Protein AF-A0A948YCK2-F1 (afdb_monomer)

Nearest PDB structures (foldseek):
  5vkq-assembly1_A  TM=1.805E-01  e=9.662E+00  Drosophila melanogaster

Foldseek 3Di:
DCVVVVVVVLVVVLVVQLCCCCVPPHVAWDWDQDPNRTDDTDGVSVVVSVVSVVVVVVVVVVVVVVVVVVVVVVVLVVVLVVQVVVLLLCLLQVNLPDQGDHDDPVSVVVSVCSNPDRDDQDPPNALDDPDPSSSVSSVLVNCLVVLHADDCVVVVHALPGPSNQSNVLSCVVVVVDALVNCCVPVVSHDPVSNVVSVVVCVVPDDDD

Sequence (208 aa):
MYIKRYTIASLIFFTLVGWYVYAYVTQESIGLDLFGIPLPSLSIALWVVVPLVVFYLLSVFHIFFYSFMGTLKARKYEKDYEKIMDSIIDAYLGKNDKVYTYKTPRYKLLGAIVHNSLFLPTPELSANTENAKLNQVLKIIDELKNGEVVELKPYGLKSNNKLVAMNNRNKYIKGLLNAEKILSKADVYDKELCEDAYVDFVKISPLY

pLDDT: mean 86.14, std 8.26, range [47.69, 96.94]

Solvent-accessible surface area (backbone atoms only — not comparable to full-atom values): 12112 Å² total; per-residue (Å²): 126,66,60,65,61,50,51,53,53,49,54,52,49,44,51,52,52,28,47,48,33,38,76,75,74,42,76,55,65,51,61,52,70,58,95,86,43,78,43,76,70,38,42,51,23,56,63,64,35,49,61,56,54,52,53,48,54,54,50,51,49,51,54,49,50,54,52,52,52,48,51,56,50,52,54,50,50,52,54,36,50,56,50,46,53,52,50,52,45,32,40,65,68,66,49,81,86,69,84,86,86,53,88,48,72,69,49,38,54,52,45,52,50,57,73,76,49,85,65,73,87,55,98,83,66,70,60,78,60,96,44,65,70,53,22,53,52,46,47,50,54,49,42,44,72,74,52,36,73,72,88,56,71,91,72,69,68,57,67,89,28,68,68,50,40,49,32,52,48,26,29,38,77,71,65,76,42,53,43,68,67,44,60,77,41,47,92,64,51,48,69,70,59,42,52,56,29,47,58,55,42,61,74,70,50,82,90,123

Structure (mmCIF, N/CA/C/O backbone):
data_AF-A0A948YCK2-F1
#
_entry.id   AF-A0A948YCK2-F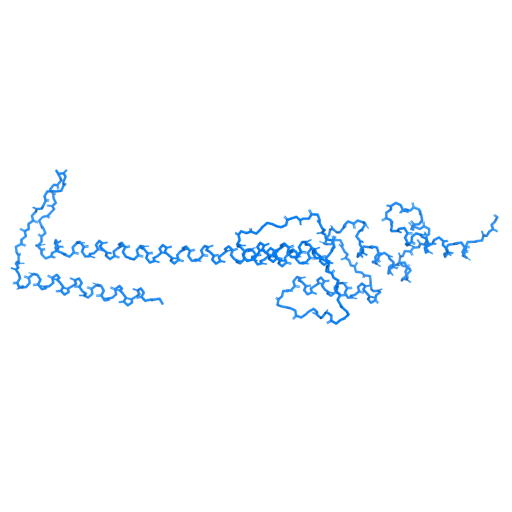1
#
loop_
_atom_site.group_PDB
_atom_site.id
_atom_site.type_symbol
_atom_site.label_atom_id
_atom_site.label_alt_id
_atom_site.label_comp_id
_atom_site.label_asym_id
_atom_site.label_entity_id
_atom_site.label_seq_id
_atom_site.pdbx_PDB_ins_code
_atom_site.Cartn_x
_atom_site.Cartn_y
_atom_site.Cartn_z
_atom_site.occupancy
_atom_site.B_iso_or_equiv
_atom_site.auth_seq_id
_atom_site.auth_comp_id
_atom_site.auth_asym_id
_atom_site.auth_atom_id
_atom_site.pdbx_PDB_model_num
ATOM 1 N N . MET A 1 1 ? 20.464 3.637 -13.648 1.00 59.38 1 MET A N 1
ATOM 2 C CA . MET A 1 1 ? 19.724 3.368 -14.901 1.00 59.38 1 MET A CA 1
ATOM 3 C C . MET A 1 1 ? 20.670 3.566 -16.080 1.00 59.38 1 MET A C 1
ATOM 5 O O . MET A 1 1 ? 21.091 4.685 -16.346 1.00 59.38 1 MET A O 1
ATOM 9 N N . TYR A 1 2 ? 21.057 2.475 -16.740 1.00 73.19 2 TYR A N 1
ATOM 10 C CA . TYR A 1 2 ? 22.056 2.454 -17.818 1.00 73.19 2 TYR A CA 1
ATOM 11 C C . TYR A 1 2 ? 21.587 3.121 -19.124 1.00 73.19 2 TYR A C 1
ATOM 13 O O . TYR A 1 2 ? 22.377 3.235 -20.053 1.00 73.19 2 TYR A O 1
ATOM 21 N N . ILE A 1 3 ? 20.344 3.624 -19.176 1.00 84.06 3 ILE A N 1
ATOM 22 C CA . ILE A 1 3 ? 19.748 4.236 -20.371 1.00 84.06 3 ILE A CA 1
ATOM 23 C C . ILE A 1 3 ? 20.570 5.425 -20.887 1.00 84.06 3 ILE A C 1
ATOM 25 O O . ILE A 1 3 ? 20.790 5.520 -22.081 1.00 84.06 3 ILE A O 1
ATOM 29 N N . LYS A 1 4 ? 21.110 6.285 -20.004 1.00 87.19 4 LYS A N 1
ATOM 30 C CA . LYS A 1 4 ? 21.930 7.438 -20.426 1.00 87.19 4 LYS A CA 1
ATOM 31 C C . LYS A 1 4 ? 23.198 6.983 -21.152 1.00 87.19 4 LYS A C 1
ATOM 33 O O . LYS A 1 4 ? 23.507 7.488 -22.223 1.00 87.19 4 LYS A O 1
ATOM 38 N N . ARG A 1 5 ? 23.902 5.997 -20.585 1.00 91.12 5 ARG A N 1
ATOM 39 C CA . ARG A 1 5 ? 25.117 5.419 -21.183 1.00 91.12 5 ARG A CA 1
ATOM 40 C C . ARG A 1 5 ? 24.793 4.679 -22.481 1.00 91.12 5 ARG A C 1
ATOM 42 O O . ARG A 1 5 ? 25.513 4.841 -23.454 1.00 91.12 5 ARG A O 1
ATOM 49 N N . TYR A 1 6 ? 23.687 3.934 -22.502 1.00 92.19 6 TYR A N 1
ATOM 50 C CA . TYR A 1 6 ? 23.192 3.232 -23.684 1.00 92.19 6 TYR A CA 1
ATOM 51 C C . TYR A 1 6 ? 22.845 4.194 -24.828 1.00 92.19 6 TYR A C 1
ATOM 53 O O . TYR A 1 6 ? 23.280 3.975 -25.954 1.00 92.19 6 TYR A O 1
ATOM 61 N N . THR A 1 7 ? 22.134 5.289 -24.543 1.00 93.69 7 THR A N 1
ATOM 62 C CA . THR A 1 7 ? 21.804 6.329 -25.527 1.00 93.69 7 THR A CA 1
ATOM 63 C C . THR A 1 7 ? 23.058 6.991 -26.081 1.00 93.69 7 THR A C 1
ATOM 65 O O . THR A 1 7 ? 23.196 7.086 -27.294 1.00 93.69 7 THR A O 1
ATOM 68 N N . ILE A 1 8 ? 23.997 7.396 -25.220 1.00 94.94 8 ILE A N 1
ATOM 69 C CA . ILE A 1 8 ? 25.253 8.020 -25.663 1.00 94.94 8 ILE A CA 1
ATOM 70 C C . ILE A 1 8 ? 26.054 7.050 -26.542 1.00 94.94 8 ILE A C 1
ATOM 72 O O . ILE A 1 8 ? 26.469 7.422 -27.635 1.00 94.94 8 ILE A O 1
ATOM 76 N N . ALA A 1 9 ? 26.218 5.796 -26.110 1.00 94.88 9 ALA A N 1
ATOM 77 C CA . ALA A 1 9 ? 26.927 4.781 -26.885 1.00 94.88 9 ALA A CA 1
ATOM 78 C C . ALA A 1 9 ? 26.250 4.500 -28.237 1.00 94.88 9 ALA A C 1
ATOM 80 O O . ALA A 1 9 ? 26.936 4.383 -29.247 1.00 94.88 9 ALA A O 1
ATOM 81 N N . SER A 1 10 ? 24.914 4.449 -28.271 1.00 94.88 10 SER A N 1
ATOM 82 C CA . SER A 1 10 ? 24.149 4.234 -29.507 1.00 94.88 10 SER A CA 1
ATOM 83 C C . SER A 1 10 ? 24.301 5.407 -30.479 1.00 94.88 10 SER A C 1
ATOM 85 O O . SER A 1 10 ? 24.529 5.187 -31.661 1.00 94.88 10 SER A O 1
ATOM 87 N N . LEU A 1 11 ? 24.261 6.654 -29.996 1.00 95.44 11 LEU A N 1
ATOM 88 C CA . LEU A 1 11 ? 24.466 7.843 -30.835 1.00 95.44 11 LEU A CA 1
ATOM 89 C C . LEU A 1 11 ? 25.888 7.925 -31.404 1.00 95.44 11 LEU A C 1
ATOM 91 O O . LEU A 1 11 ? 26.065 8.256 -32.579 1.00 95.44 11 LEU A O 1
ATOM 95 N N . ILE A 1 12 ? 26.895 7.586 -30.591 1.00 96.94 12 ILE A N 1
ATOM 96 C CA . ILE A 1 12 ? 28.282 7.472 -31.056 1.00 96.94 12 ILE A CA 1
ATOM 97 C C . ILE A 1 12 ? 28.367 6.387 -32.133 1.00 96.94 12 ILE A C 1
ATOM 99 O O . ILE A 1 12 ? 28.927 6.628 -33.197 1.00 96.94 12 ILE A O 1
ATOM 103 N N . PHE A 1 13 ? 27.756 5.224 -31.898 1.00 96.44 13 PHE A N 1
ATOM 104 C CA . PHE A 1 13 ? 27.733 4.126 -32.860 1.00 96.44 13 PHE A CA 1
ATOM 105 C C . PHE A 1 13 ? 27.074 4.525 -34.189 1.00 96.44 13 PHE A C 1
ATOM 107 O O . PHE A 1 13 ? 27.655 4.282 -35.241 1.00 96.44 13 PHE A O 1
ATOM 114 N N . PHE A 1 14 ? 25.924 5.206 -34.167 1.00 95.81 14 PHE A N 1
ATOM 115 C CA . PHE A 1 14 ? 25.258 5.681 -35.389 1.00 95.81 14 PHE A CA 1
ATOM 116 C C . PHE A 1 14 ? 26.123 6.660 -36.172 1.00 95.81 14 PHE A C 1
ATOM 118 O O . PHE A 1 14 ? 26.232 6.542 -37.390 1.00 95.81 14 PHE A O 1
ATOM 125 N N . THR A 1 15 ? 26.763 7.595 -35.469 1.00 95.81 15 THR A N 1
ATOM 126 C CA . THR A 1 15 ? 27.668 8.572 -36.082 1.00 95.81 15 THR A CA 1
ATOM 127 C C . THR A 1 15 ? 28.866 7.881 -36.725 1.00 95.81 15 THR A C 1
ATOM 129 O O . THR A 1 15 ? 29.205 8.189 -37.862 1.00 95.81 15 THR A O 1
ATOM 132 N N . LEU A 1 16 ? 29.481 6.917 -36.033 1.00 96.81 16 LEU A N 1
ATOM 133 C CA . LEU A 1 16 ? 30.628 6.174 -36.554 1.00 96.81 16 LEU A CA 1
ATOM 134 C C . LEU A 1 16 ? 30.256 5.315 -37.765 1.00 96.81 16 LEU A C 1
ATOM 136 O O . LEU A 1 16 ? 30.987 5.320 -38.750 1.00 96.81 16 LEU A O 1
ATOM 140 N N . VAL A 1 17 ? 29.116 4.617 -37.723 1.00 96.00 17 VAL A N 1
ATOM 141 C CA . VAL A 1 17 ? 28.632 3.813 -38.855 1.00 96.00 17 VAL A CA 1
ATOM 142 C C . VAL A 1 17 ? 28.289 4.707 -40.045 1.00 96.00 17 VAL A C 1
ATOM 144 O O . VAL A 1 17 ? 28.736 4.438 -41.157 1.00 96.00 17 VAL A O 1
ATOM 147 N N . GLY A 1 18 ? 27.544 5.792 -39.818 1.00 94.69 18 GLY A N 1
ATOM 148 C CA . GLY A 1 18 ? 27.176 6.741 -40.867 1.00 94.69 18 GLY A CA 1
ATOM 149 C C . GLY A 1 18 ? 28.397 7.398 -41.509 1.00 94.69 18 GLY A C 1
ATOM 150 O O . GLY A 1 18 ? 28.504 7.414 -42.734 1.00 94.69 18 GLY A O 1
ATOM 151 N N . TRP A 1 19 ? 29.355 7.864 -40.697 1.00 95.12 19 TRP A N 1
ATOM 152 C CA . TRP A 1 19 ? 30.639 8.367 -41.190 1.00 95.12 19 TRP A CA 1
ATOM 153 C C . TRP A 1 19 ? 31.326 7.295 -42.029 1.00 95.12 19 TRP A C 1
ATOM 155 O O . TRP A 1 19 ? 31.657 7.557 -43.181 1.00 95.12 19 TRP A O 1
ATOM 165 N N . TYR A 1 20 ? 31.534 6.096 -41.482 1.00 95.69 20 TYR A N 1
ATOM 166 C CA . TYR A 1 20 ? 32.284 5.040 -42.156 1.00 95.69 20 TYR A CA 1
ATOM 167 C C . TYR A 1 20 ? 31.709 4.713 -43.540 1.00 95.69 20 TYR A C 1
ATOM 169 O O . TYR A 1 20 ? 32.454 4.667 -44.518 1.00 95.69 20 TYR A O 1
ATOM 177 N N . VAL A 1 21 ? 30.384 4.567 -43.643 1.00 94.19 21 VAL A N 1
ATOM 178 C CA . VAL A 1 21 ? 29.706 4.312 -44.922 1.00 94.19 21 VAL A CA 1
ATOM 179 C C . VAL A 1 21 ? 29.910 5.477 -45.893 1.00 94.19 21 VAL A C 1
ATOM 181 O O . VAL A 1 21 ? 30.267 5.253 -47.047 1.00 94.19 21 VAL A O 1
ATOM 184 N N . TYR A 1 22 ? 29.755 6.716 -45.429 1.00 93.44 22 TYR A N 1
ATOM 185 C CA . TYR A 1 22 ? 29.914 7.894 -46.282 1.00 93.44 22 TYR A CA 1
ATOM 186 C C . TYR A 1 22 ? 31.357 8.098 -46.773 1.00 93.44 22 TYR A C 1
ATOM 188 O O . TYR A 1 22 ? 31.588 8.443 -47.929 1.00 93.44 22 TYR A O 1
ATOM 196 N N . ALA A 1 23 ? 32.343 7.898 -45.896 1.00 93.25 23 ALA A N 1
ATOM 197 C CA . ALA A 1 23 ? 33.746 8.168 -46.198 1.00 93.25 23 ALA A CA 1
ATOM 198 C C . ALA A 1 23 ? 34.420 7.049 -47.003 1.00 93.25 23 ALA A C 1
ATOM 200 O O . ALA A 1 23 ? 35.303 7.345 -47.805 1.00 93.25 23 ALA A O 1
ATOM 201 N N . TYR A 1 24 ? 34.032 5.787 -46.784 1.00 93.69 24 TYR A N 1
ATOM 202 C CA . TYR A 1 24 ? 34.759 4.630 -47.321 1.00 93.69 24 TYR A CA 1
ATOM 203 C C . TYR A 1 24 ? 33.941 3.717 -48.237 1.00 93.69 24 TYR A C 1
ATOM 205 O O . TYR A 1 24 ? 34.543 2.927 -48.957 1.00 93.69 24 TYR A O 1
ATOM 213 N N . VAL A 1 25 ? 32.604 3.789 -48.223 1.00 92.38 25 VAL A N 1
ATOM 214 C CA . VAL A 1 25 ? 31.759 2.916 -49.057 1.00 92.38 25 VAL A CA 1
ATOM 215 C C . VAL A 1 25 ? 31.225 3.676 -50.263 1.00 92.38 25 VAL A C 1
ATOM 217 O O . VAL A 1 25 ? 31.495 3.284 -51.393 1.00 92.38 25 VAL A O 1
ATOM 220 N N . THR A 1 26 ? 30.460 4.748 -50.044 1.00 87.75 26 THR A N 1
ATOM 221 C CA . THR A 1 26 ? 29.882 5.543 -51.136 1.00 87.75 26 THR A CA 1
ATOM 222 C C . THR A 1 26 ? 29.331 6.882 -50.643 1.00 87.75 26 THR A C 1
ATOM 224 O O . THR A 1 26 ? 28.761 6.977 -49.554 1.00 87.75 26 THR A O 1
ATOM 227 N N . GLN A 1 27 ? 29.471 7.911 -51.480 1.00 87.88 27 GLN A N 1
ATOM 228 C CA . GLN A 1 27 ? 28.890 9.243 -51.271 1.00 87.88 27 GLN A CA 1
ATOM 229 C C . GLN A 1 27 ? 27.595 9.448 -52.068 1.00 87.88 27 GLN A C 1
ATOM 231 O O . GLN A 1 27 ? 26.978 10.510 -51.985 1.00 87.88 27 GLN A O 1
ATOM 236 N N . GLU A 1 28 ? 27.171 8.441 -52.833 1.00 89.81 28 GLU A N 1
ATOM 237 C CA . GLU A 1 28 ? 25.988 8.531 -53.677 1.00 89.81 28 GLU A CA 1
ATOM 238 C C . GLU A 1 28 ? 24.700 8.659 -52.854 1.00 89.81 28 GLU A C 1
ATOM 240 O O . GLU A 1 28 ? 24.591 8.232 -51.692 1.00 89.81 28 GLU A O 1
ATOM 245 N N . SER A 1 29 ? 23.701 9.269 -53.485 1.00 88.56 29 SER A N 1
ATOM 246 C CA . SER A 1 29 ? 22.349 9.395 -52.962 1.00 88.56 29 SER A CA 1
ATOM 247 C C . SER A 1 29 ? 21.387 8.548 -53.780 1.00 88.56 29 SER A C 1
ATOM 249 O O . SER A 1 29 ? 21.483 8.455 -55.002 1.00 88.56 29 SER A O 1
ATOM 251 N N . ILE A 1 30 ? 20.438 7.928 -53.084 1.00 87.50 30 ILE A N 1
ATOM 252 C CA . ILE A 1 30 ? 19.382 7.135 -53.701 1.00 87.50 30 ILE A CA 1
ATOM 253 C C . ILE A 1 30 ? 18.028 7.587 -53.159 1.00 87.50 30 ILE A C 1
ATOM 255 O O . ILE A 1 30 ? 17.848 7.791 -51.953 1.00 87.50 30 ILE A O 1
ATOM 259 N N . GLY A 1 31 ? 17.082 7.787 -54.074 1.00 84.25 31 GLY A N 1
ATOM 260 C CA . GLY A 1 31 ? 15.665 7.918 -53.754 1.00 84.25 31 GLY A CA 1
ATOM 261 C C . GLY A 1 31 ? 15.038 6.530 -53.736 1.00 84.25 31 GLY A C 1
ATOM 262 O O . GLY A 1 31 ? 15.207 5.769 -54.686 1.00 84.25 31 GLY A O 1
ATOM 263 N N . LEU A 1 32 ? 14.347 6.194 -52.651 1.00 83.75 32 LEU A N 1
ATOM 264 C CA . LEU A 1 32 ? 13.583 4.954 -52.547 1.00 83.75 32 LEU A CA 1
ATOM 265 C C . LEU A 1 32 ? 12.099 5.269 -52.704 1.00 83.75 32 LEU A C 1
ATOM 267 O O . LEU A 1 32 ? 11.612 6.259 -52.161 1.00 83.75 32 LEU A O 1
ATOM 271 N N . ASP A 1 33 ? 11.379 4.414 -53.419 1.00 85.56 33 ASP A N 1
ATOM 272 C CA . ASP A 1 33 ? 9.921 4.440 -53.440 1.00 85.56 33 ASP A CA 1
ATOM 273 C C . ASP A 1 33 ? 9.406 3.462 -52.376 1.00 85.56 33 ASP A C 1
ATOM 275 O O . ASP A 1 33 ? 9.648 2.254 -52.457 1.00 85.56 33 ASP A O 1
ATOM 279 N N . LEU A 1 34 ? 8.754 3.987 -51.334 1.00 82.50 34 LEU A N 1
ATOM 280 C CA . LEU A 1 34 ? 8.119 3.169 -50.304 1.00 82.50 34 LEU A CA 1
ATOM 281 C C . LEU A 1 34 ? 6.607 3.212 -50.494 1.00 82.50 34 LEU A C 1
ATOM 283 O O . LEU A 1 34 ? 5.972 4.234 -50.248 1.00 82.50 34 LEU A O 1
ATOM 287 N N . PHE A 1 35 ? 6.025 2.072 -50.869 1.00 85.81 35 PHE A N 1
ATOM 288 C CA . PHE A 1 35 ? 4.576 1.910 -51.039 1.00 85.81 35 PHE A CA 1
ATOM 289 C C . PHE A 1 35 ? 3.938 2.916 -52.022 1.00 85.81 35 PHE A C 1
ATOM 291 O O . PHE A 1 35 ? 2.793 3.322 -51.828 1.00 85.81 35 PHE A O 1
ATOM 298 N N . GLY A 1 36 ? 4.656 3.305 -53.082 1.00 84.38 36 GLY A N 1
ATOM 299 C CA . GLY A 1 36 ? 4.183 4.260 -54.091 1.00 84.38 36 GLY A CA 1
ATOM 300 C C . GLY A 1 36 ? 4.355 5.727 -53.687 1.00 84.38 36 GLY A C 1
ATOM 301 O O . GLY A 1 36 ? 3.837 6.614 -54.367 1.00 84.38 36 GLY A O 1
ATOM 302 N N . ILE A 1 37 ? 5.042 5.993 -52.570 1.00 87.88 37 ILE A N 1
ATOM 303 C CA . ILE A 1 37 ? 5.419 7.331 -52.123 1.00 87.88 37 ILE A CA 1
ATOM 304 C C . ILE A 1 37 ? 6.924 7.507 -52.382 1.00 87.88 37 ILE A C 1
ATOM 306 O O . ILE A 1 37 ? 7.738 6.884 -51.687 1.00 87.88 37 ILE A O 1
ATOM 310 N N . PRO A 1 38 ? 7.322 8.379 -53.330 1.00 84.94 38 PRO A N 1
ATOM 311 C CA . PRO A 1 38 ? 8.729 8.652 -53.580 1.00 84.94 38 PRO A CA 1
ATOM 312 C C . PRO A 1 38 ? 9.322 9.407 -52.388 1.00 84.94 38 PRO A C 1
ATOM 314 O O . PRO A 1 38 ? 8.912 10.527 -52.070 1.00 84.94 38 PRO A O 1
ATOM 317 N N . LEU A 1 39 ? 10.290 8.792 -51.710 1.00 84.31 39 LEU A N 1
ATOM 318 C CA . LEU A 1 39 ? 11.013 9.432 -50.618 1.00 84.31 39 LEU A CA 1
ATOM 319 C C . LEU A 1 39 ? 12.128 10.338 -51.150 1.00 84.31 39 LEU A C 1
ATOM 321 O O . LEU A 1 39 ? 12.668 10.092 -52.233 1.00 84.31 39 LEU A O 1
ATOM 325 N N . PRO A 1 40 ? 12.500 11.390 -50.394 1.00 83.94 40 PRO A N 1
ATOM 326 C CA . PRO A 1 40 ? 13.588 12.276 -50.784 1.00 83.94 40 PRO A CA 1
ATOM 327 C C . PRO A 1 40 ? 14.889 11.495 -50.997 1.00 83.94 40 PRO A C 1
ATOM 329 O O . PRO A 1 40 ? 15.191 10.546 -50.270 1.00 83.94 40 PRO A O 1
ATOM 332 N N . SER A 1 41 ? 15.679 11.924 -51.984 1.00 86.69 41 SER A N 1
ATOM 333 C CA . SER A 1 41 ? 16.998 11.357 -52.258 1.00 86.69 41 SER A CA 1
ATOM 334 C C . SER A 1 41 ? 17.928 11.614 -51.072 1.00 86.69 41 SER A C 1
ATOM 336 O O . SER A 1 41 ? 18.373 12.743 -50.851 1.00 86.69 41 SER A O 1
ATOM 338 N N . LEU A 1 42 ? 18.215 10.564 -50.308 1.00 86.00 42 LEU A N 1
ATOM 339 C CA . LEU A 1 42 ? 19.108 10.595 -49.152 1.00 86.00 42 LEU A CA 1
ATOM 340 C C . LEU A 1 42 ? 20.398 9.843 -49.488 1.00 86.00 42 LEU A C 1
ATOM 342 O O . LEU A 1 42 ? 20.400 8.921 -50.306 1.00 86.00 42 LEU A O 1
ATOM 346 N N . SER A 1 43 ? 21.508 10.233 -48.855 1.00 90.44 43 SER A N 1
ATOM 347 C CA . SER A 1 43 ? 22.763 9.483 -48.975 1.00 90.44 43 SER A CA 1
ATOM 348 C C . SER A 1 43 ? 22.565 8.047 -48.489 1.00 90.44 43 SER A C 1
ATOM 350 O O . SER A 1 43 ? 21.872 7.807 -47.496 1.00 90.44 43 SER A O 1
ATOM 352 N N . ILE A 1 44 ? 23.217 7.095 -49.151 1.00 89.06 44 ILE A N 1
ATOM 353 C CA . ILE A 1 44 ? 23.198 5.677 -48.767 1.00 89.06 44 ILE A CA 1
ATOM 354 C C . ILE A 1 44 ? 23.633 5.491 -47.302 1.00 89.06 44 ILE A C 1
ATOM 356 O O . ILE A 1 44 ? 23.068 4.663 -46.589 1.00 89.06 44 ILE A O 1
ATOM 360 N N . ALA A 1 45 ? 24.549 6.327 -46.800 1.00 90.94 45 ALA A N 1
ATOM 361 C CA . ALA A 1 45 ? 24.942 6.332 -45.392 1.00 90.94 45 ALA A CA 1
ATOM 362 C C . ALA A 1 45 ? 23.766 6.588 -44.429 1.00 90.94 45 ALA A C 1
ATOM 364 O O . ALA A 1 45 ? 23.657 5.920 -43.401 1.00 90.94 45 ALA A O 1
ATOM 365 N N . LEU A 1 46 ? 22.850 7.503 -44.769 1.00 90.31 46 LEU A N 1
ATOM 366 C CA . LEU A 1 46 ? 21.652 7.758 -43.962 1.00 90.31 46 LEU A CA 1
ATOM 367 C C . LEU A 1 46 ? 20.685 6.577 -44.022 1.00 90.31 46 LEU A C 1
ATOM 369 O O . LEU A 1 46 ? 20.155 6.179 -42.986 1.00 90.31 46 LEU A O 1
ATOM 373 N N . TRP A 1 47 ? 20.511 5.971 -45.197 1.00 90.44 47 TRP A N 1
ATOM 374 C CA . TRP A 1 47 ? 19.676 4.780 -45.352 1.00 90.44 47 TRP A CA 1
ATOM 375 C C . TRP A 1 47 ? 20.155 3.601 -44.501 1.00 90.44 47 TRP A C 1
ATOM 377 O O . TRP A 1 47 ? 19.327 2.880 -43.953 1.00 90.44 47 TRP A O 1
ATOM 387 N N . VAL A 1 48 ? 21.468 3.438 -44.322 1.00 91.62 48 VAL A N 1
ATOM 388 C CA . VAL A 1 48 ? 22.044 2.410 -43.438 1.00 91.62 48 VAL A CA 1
ATOM 389 C C . VAL A 1 48 ? 21.823 2.734 -41.954 1.00 91.62 48 VAL A C 1
ATOM 391 O O . VAL A 1 48 ? 21.586 1.832 -41.150 1.00 91.62 48 VAL A O 1
ATOM 394 N N . VAL A 1 49 ? 21.863 4.013 -41.569 1.00 95.12 49 VAL A N 1
ATOM 395 C CA . VAL A 1 49 ? 21.653 4.440 -40.173 1.00 95.12 49 VAL A CA 1
ATOM 396 C C . VAL A 1 49 ? 20.182 4.343 -39.751 1.00 95.12 49 VAL A C 1
ATOM 398 O O . VAL A 1 49 ? 19.904 4.046 -38.590 1.00 95.12 49 VAL A O 1
ATOM 401 N N . VAL A 1 50 ? 19.229 4.538 -40.667 1.00 92.19 50 VAL A N 1
ATOM 402 C CA . VAL A 1 50 ? 17.785 4.522 -40.359 1.00 92.19 50 VAL A CA 1
ATOM 403 C C . VAL A 1 50 ? 17.335 3.233 -39.642 1.00 92.19 50 VAL A C 1
ATOM 405 O O . VAL A 1 50 ? 16.760 3.351 -38.556 1.00 92.19 50 VAL A O 1
ATOM 408 N N . PRO A 1 51 ? 17.621 2.010 -40.137 1.00 93.00 51 PRO A N 1
ATOM 409 C CA . PRO A 1 51 ? 17.298 0.779 -39.415 1.00 93.00 51 PRO A CA 1
ATOM 410 C C . PRO A 1 51 ? 17.907 0.721 -38.009 1.00 93.00 51 PRO A C 1
ATOM 412 O O . PRO A 1 51 ? 17.242 0.274 -37.076 1.00 93.00 51 PRO A O 1
ATOM 415 N N . LEU A 1 52 ? 19.139 1.213 -37.824 1.00 95.56 52 LEU A N 1
ATOM 416 C CA . LEU A 1 52 ? 19.805 1.236 -36.515 1.00 95.56 52 LEU A CA 1
ATOM 417 C C . LEU A 1 52 ? 19.074 2.145 -35.520 1.00 95.56 52 LEU A C 1
ATOM 419 O O . LEU A 1 52 ? 18.886 1.773 -34.359 1.00 95.56 52 LEU A O 1
ATOM 423 N N . VAL A 1 53 ? 18.610 3.307 -35.986 1.00 95.69 53 VAL A N 1
ATOM 424 C CA . VAL A 1 53 ? 17.795 4.228 -35.184 1.00 95.69 53 VAL A CA 1
ATOM 425 C C . VAL A 1 53 ? 16.466 3.576 -34.806 1.00 95.69 53 VAL A C 1
ATOM 427 O O . VAL A 1 53 ? 16.076 3.629 -33.640 1.00 95.69 53 VAL A O 1
ATOM 430 N N . VAL A 1 54 ? 15.796 2.905 -35.748 1.00 95.81 54 VAL A N 1
ATOM 431 C CA . VAL A 1 54 ? 14.544 2.178 -35.475 1.00 95.81 54 VAL A CA 1
ATOM 432 C C . VAL A 1 54 ? 14.759 1.087 -34.421 1.00 95.81 54 VAL A C 1
ATOM 434 O O . VAL A 1 54 ? 14.000 1.016 -33.453 1.00 95.81 54 VAL A O 1
ATOM 437 N N . PHE A 1 55 ? 15.821 0.283 -34.541 1.00 94.81 55 PHE A N 1
ATOM 438 C CA . PHE A 1 55 ? 16.162 -0.740 -33.545 1.00 94.81 55 PHE A CA 1
ATOM 439 C C . PHE A 1 55 ? 16.400 -0.154 -32.152 1.00 94.81 55 PHE A C 1
ATOM 441 O O . PHE A 1 55 ? 15.944 -0.718 -31.156 1.00 94.81 55 PHE A O 1
ATOM 448 N N . TYR A 1 56 ? 17.075 0.990 -32.066 1.00 95.19 56 TYR A N 1
ATOM 449 C CA . TYR A 1 56 ? 17.275 1.686 -30.799 1.00 95.19 56 TYR A CA 1
ATOM 450 C C . TYR A 1 56 ? 15.972 2.217 -30.200 1.00 95.19 56 TYR A C 1
ATOM 452 O O . TYR A 1 56 ? 15.754 2.090 -28.997 1.00 95.19 56 TYR A O 1
ATOM 460 N N . LEU A 1 57 ? 15.068 2.766 -31.011 1.00 95.62 57 LEU A N 1
ATOM 461 C CA . LEU A 1 57 ? 13.764 3.200 -30.511 1.00 95.62 57 LEU A CA 1
ATOM 462 C C . LEU A 1 57 ? 12.969 2.017 -29.941 1.00 95.62 57 LEU A C 1
ATOM 464 O O . LEU A 1 57 ? 12.409 2.125 -28.848 1.00 95.62 57 LEU A O 1
ATOM 468 N N . LEU A 1 58 ? 12.981 0.869 -30.626 1.00 96.06 58 LEU A N 1
ATOM 469 C CA . LEU A 1 58 ? 12.344 -0.359 -30.144 1.00 96.06 58 LEU A CA 1
ATOM 470 C C . LEU A 1 58 ? 12.964 -0.859 -28.832 1.00 96.06 58 LEU A C 1
ATOM 472 O O . LEU A 1 58 ? 12.236 -1.255 -27.919 1.00 96.06 58 LEU A O 1
ATOM 476 N N . SER A 1 59 ? 14.291 -0.817 -28.697 1.00 94.25 59 SER A N 1
ATOM 477 C CA . SER A 1 59 ? 14.967 -1.255 -27.472 1.00 94.25 59 SER A CA 1
ATOM 478 C C . SER A 1 59 ? 14.669 -0.328 -26.288 1.00 94.25 59 SER A C 1
ATOM 480 O O . SER A 1 59 ? 14.365 -0.805 -25.192 1.00 94.25 59 SER A O 1
ATOM 482 N N . VAL A 1 60 ? 14.681 0.993 -26.501 1.00 93.62 60 VAL A N 1
ATOM 483 C CA . VAL A 1 60 ? 14.318 1.987 -25.482 1.00 93.62 60 VAL A CA 1
ATOM 484 C C . VAL A 1 60 ? 12.870 1.796 -25.053 1.00 93.62 60 VAL A C 1
ATOM 486 O O . VAL A 1 60 ? 12.591 1.778 -23.851 1.00 93.62 60 VAL A O 1
ATOM 489 N N . PHE A 1 61 ? 11.963 1.591 -26.009 1.00 94.25 61 PHE A N 1
ATOM 490 C CA . PHE A 1 61 ? 10.561 1.308 -25.723 1.00 94.25 61 PHE A CA 1
ATOM 491 C C . PHE A 1 61 ? 10.401 0.036 -24.882 1.00 94.25 61 PHE A C 1
ATOM 493 O O . PHE A 1 61 ? 9.698 0.049 -23.872 1.00 94.25 61 PHE A O 1
ATOM 500 N N . HIS A 1 62 ? 11.104 -1.041 -25.232 1.00 92.44 62 HIS A N 1
ATOM 501 C CA . HIS A 1 62 ? 11.088 -2.287 -24.469 1.00 92.44 62 HIS A CA 1
ATOM 502 C C . HIS A 1 62 ? 11.581 -2.080 -23.027 1.00 92.44 62 HIS A C 1
ATOM 504 O O . HIS A 1 62 ? 10.912 -2.479 -22.074 1.00 92.44 62 HIS A O 1
ATOM 510 N N . ILE A 1 63 ? 12.712 -1.394 -22.831 1.00 91.12 63 ILE A N 1
ATOM 511 C CA . ILE A 1 63 ? 13.243 -1.090 -21.490 1.00 91.12 63 ILE A CA 1
ATOM 512 C C . ILE A 1 63 ? 12.239 -0.257 -20.682 1.00 91.12 63 ILE A C 1
ATOM 514 O O . ILE A 1 63 ? 11.984 -0.553 -19.510 1.00 91.12 63 ILE A O 1
ATOM 518 N N . PHE A 1 64 ? 11.649 0.766 -21.304 1.00 91.00 64 PHE A N 1
ATOM 519 C CA . PHE A 1 64 ? 10.628 1.599 -20.679 1.00 91.00 64 PHE A CA 1
ATOM 520 C C . PHE A 1 64 ? 9.405 0.774 -20.262 1.00 91.00 64 PHE A C 1
ATOM 522 O O . PHE A 1 64 ? 8.952 0.894 -19.123 1.00 91.00 64 PHE A O 1
ATOM 529 N N . PHE A 1 65 ? 8.917 -0.111 -21.133 1.00 93.25 65 PHE A N 1
ATOM 530 C CA . PHE A 1 65 ? 7.765 -0.968 -20.863 1.00 93.25 65 PHE A CA 1
ATOM 531 C C . PHE A 1 65 ? 7.980 -1.859 -19.632 1.00 93.25 65 PHE A C 1
ATOM 533 O O . PHE A 1 65 ? 7.129 -1.905 -18.740 1.00 93.25 65 PHE A O 1
ATOM 540 N N . TYR A 1 66 ? 9.141 -2.515 -19.521 1.00 90.25 66 TYR A N 1
ATOM 541 C CA . TYR A 1 66 ? 9.458 -3.339 -18.348 1.00 90.25 66 TYR A CA 1
ATOM 542 C C . TYR A 1 66 ? 9.608 -2.511 -17.073 1.00 90.25 66 TYR A C 1
ATOM 544 O O . TYR A 1 66 ? 9.115 -2.922 -16.019 1.00 90.25 66 TYR A O 1
ATOM 552 N N . SER A 1 67 ? 10.236 -1.336 -17.162 1.00 89.94 67 SER A N 1
ATOM 553 C CA . SER A 1 67 ? 10.343 -0.416 -16.028 1.00 89.94 67 SER A CA 1
ATOM 554 C C . SER A 1 67 ? 8.958 0.016 -15.540 1.00 89.94 67 SER A C 1
ATOM 556 O O . SER A 1 67 ? 8.660 -0.075 -14.350 1.00 89.94 67 SER A O 1
ATOM 558 N N . PHE A 1 68 ? 8.085 0.420 -16.464 1.00 91.50 68 PHE A N 1
ATOM 559 C CA . PHE A 1 68 ? 6.713 0.820 -16.173 1.00 91.50 68 PHE A CA 1
ATOM 560 C C . PHE A 1 68 ? 5.910 -0.319 -15.533 1.0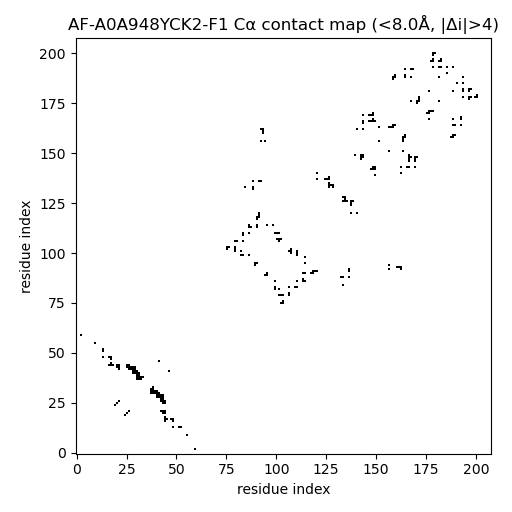0 91.50 68 PHE A C 1
ATOM 562 O O . PHE A 1 68 ? 5.257 -0.134 -14.502 1.00 91.50 68 PHE A O 1
ATOM 569 N N . MET A 1 69 ? 6.009 -1.531 -16.084 1.00 93.12 69 MET A N 1
ATOM 570 C CA . MET A 1 69 ? 5.335 -2.700 -15.524 1.00 93.12 69 MET A CA 1
ATOM 571 C C . MET A 1 69 ? 5.856 -3.049 -14.121 1.00 93.12 69 MET A C 1
ATOM 573 O O . MET A 1 69 ? 5.079 -3.461 -13.254 1.00 93.12 69 MET A O 1
ATOM 577 N N . GLY A 1 70 ? 7.152 -2.847 -13.869 1.00 92.06 70 GLY A N 1
ATOM 578 C CA . GLY A 1 70 ? 7.759 -2.949 -12.543 1.00 92.06 70 GLY A CA 1
ATOM 579 C C . GLY A 1 70 ? 7.121 -1.988 -11.538 1.00 92.06 70 GLY A C 1
ATOM 580 O O . GLY A 1 70 ? 6.685 -2.420 -10.470 1.00 92.06 70 GLY A O 1
ATOM 581 N N . THR A 1 71 ? 6.961 -0.715 -11.904 1.00 91.94 71 THR A N 1
ATOM 582 C CA . THR A 1 71 ? 6.295 0.295 -11.063 1.00 91.94 71 THR A CA 1
ATOM 583 C C . THR A 1 71 ? 4.841 -0.073 -10.766 1.00 91.94 71 THR A C 1
ATOM 585 O O . THR A 1 71 ? 4.394 0.033 -9.623 1.00 91.94 71 THR A O 1
ATOM 588 N N . LEU A 1 72 ? 4.093 -0.568 -11.759 1.00 91.94 72 LEU A N 1
ATOM 589 C CA . LEU A 1 72 ? 2.717 -1.027 -11.545 1.00 91.94 72 LEU A CA 1
ATOM 590 C C . LEU A 1 72 ? 2.643 -2.225 -10.591 1.00 91.94 72 LEU A C 1
ATOM 592 O O . LEU A 1 72 ? 1.715 -2.305 -9.784 1.00 91.94 72 LEU A O 1
ATOM 596 N N . LYS A 1 73 ? 3.604 -3.156 -10.664 1.00 91.94 73 LYS A N 1
ATOM 597 C CA . LYS A 1 73 ? 3.707 -4.273 -9.714 1.00 91.94 73 LYS A CA 1
ATOM 598 C C . LYS A 1 73 ? 4.013 -3.767 -8.306 1.00 91.94 73 LYS A C 1
ATOM 600 O O . LYS A 1 73 ? 3.287 -4.137 -7.389 1.00 91.94 73 LYS A O 1
ATOM 605 N N . ALA A 1 74 ? 5.004 -2.891 -8.140 1.00 92.69 74 ALA A N 1
ATOM 606 C CA . ALA A 1 74 ? 5.347 -2.300 -6.844 1.00 92.69 74 ALA A CA 1
ATOM 607 C C . ALA A 1 74 ? 4.144 -1.579 -6.214 1.00 92.69 74 ALA A C 1
ATOM 609 O O . ALA A 1 74 ? 3.798 -1.833 -5.066 1.00 92.69 74 ALA A O 1
ATOM 610 N N . ARG A 1 75 ? 3.401 -0.795 -7.005 1.00 92.62 75 ARG A N 1
ATOM 611 C CA . ARG A 1 75 ? 2.181 -0.120 -6.538 1.00 92.62 75 ARG A CA 1
ATOM 612 C C . ARG A 1 75 ? 1.089 -1.090 -6.075 1.00 92.62 75 ARG A C 1
ATOM 614 O O . ARG A 1 75 ? 0.309 -0.749 -5.191 1.00 92.62 75 ARG A O 1
ATOM 621 N N . LYS A 1 76 ? 0.977 -2.279 -6.680 1.00 92.56 76 LYS A N 1
ATOM 622 C CA . LYS A 1 76 ? 0.034 -3.313 -6.211 1.00 92.56 76 LYS A CA 1
ATOM 623 C C . LYS A 1 76 ? 0.451 -3.866 -4.849 1.00 92.56 76 LYS A C 1
ATOM 625 O O . LYS A 1 76 ? -0.425 -4.066 -4.019 1.00 92.56 76 LYS A O 1
ATOM 630 N N . TYR A 1 77 ? 1.749 -4.086 -4.642 1.00 94.56 77 TYR A N 1
ATOM 631 C CA . TYR A 1 77 ? 2.282 -4.528 -3.354 1.00 94.56 77 TYR A CA 1
ATOM 632 C C . TYR A 1 77 ? 2.055 -3.485 -2.262 1.00 94.56 77 TYR A C 1
ATOM 634 O O . TYR A 1 77 ? 1.519 -3.840 -1.223 1.00 94.56 77 TYR A O 1
ATOM 642 N N . GLU A 1 78 ? 2.339 -2.211 -2.536 1.00 94.31 78 GLU A N 1
ATOM 643 C CA . GLU A 1 78 ? 2.119 -1.127 -1.569 1.00 94.31 78 GLU A CA 1
ATOM 644 C C . GLU A 1 78 ? 0.648 -1.031 -1.139 1.00 94.31 78 GLU A C 1
ATOM 646 O O . GLU A 1 78 ? 0.321 -0.999 0.041 1.00 94.31 78 GLU A O 1
ATOM 651 N N . LYS A 1 79 ? -0.277 -1.105 -2.104 1.00 93.81 79 LYS A N 1
ATOM 652 C CA . LYS A 1 79 ? -1.717 -1.095 -1.806 1.00 93.81 79 LYS A CA 1
ATOM 653 C C . LYS A 1 79 ? -2.180 -2.313 -1.010 1.00 93.81 79 LYS A C 1
ATOM 655 O O . LYS A 1 79 ? -3.112 -2.205 -0.220 1.00 93.81 79 LYS A O 1
ATOM 660 N N . ASP A 1 80 ? -1.614 -3.488 -1.271 1.00 94.69 80 ASP A N 1
ATOM 661 C CA . ASP A 1 80 ? -1.947 -4.688 -0.500 1.00 94.69 80 ASP A CA 1
ATOM 662 C C . ASP A 1 80 ? -1.315 -4.646 0.904 1.00 94.69 80 ASP A C 1
ATOM 664 O O . ASP A 1 80 ? -1.918 -5.167 1.841 1.00 94.69 80 ASP A O 1
ATOM 668 N N . TYR A 1 81 ? -0.166 -3.979 1.064 1.00 93.56 81 TYR A N 1
ATOM 669 C CA . TYR A 1 81 ? 0.436 -3.687 2.362 1.00 93.56 81 TYR A CA 1
ATOM 670 C C . TYR A 1 81 ? -0.459 -2.776 3.212 1.00 93.56 81 TYR A C 1
ATOM 672 O O . TYR A 1 81 ? -0.815 -3.138 4.330 1.00 93.56 81 TYR A O 1
ATOM 680 N N . GLU A 1 82 ? -0.917 -1.648 2.668 1.00 92.94 82 GLU A N 1
ATOM 681 C CA . GLU A 1 82 ? -1.856 -0.765 3.375 1.00 92.94 82 GLU A CA 1
ATOM 682 C C . GLU A 1 82 ? -3.118 -1.523 3.813 1.00 92.94 82 GLU A C 1
ATOM 684 O O . GLU A 1 82 ? -3.532 -1.451 4.970 1.00 92.94 82 GLU A O 1
ATOM 689 N N . LYS A 1 83 ? -3.684 -2.337 2.913 1.00 93.44 83 LYS A N 1
ATOM 690 C CA . LYS A 1 83 ? -4.860 -3.160 3.215 1.00 93.44 83 LYS A CA 1
ATOM 691 C C . LYS A 1 83 ? -4.625 -4.163 4.333 1.00 93.44 83 LYS A C 1
ATOM 693 O O . LYS A 1 83 ? -5.546 -4.397 5.108 1.00 93.44 83 LYS A O 1
ATOM 698 N N . ILE A 1 84 ? -3.452 -4.799 4.393 1.00 92.81 84 ILE A N 1
ATOM 699 C CA . ILE A 1 84 ? -3.208 -5.791 5.441 1.00 92.81 84 ILE A CA 1
ATOM 700 C C . ILE A 1 84 ? -3.022 -5.118 6.793 1.00 92.81 84 ILE A C 1
ATOM 702 O O . ILE A 1 84 ? -3.518 -5.632 7.790 1.00 92.81 84 ILE A O 1
ATOM 706 N N . MET A 1 85 ? -2.403 -3.937 6.821 1.00 92.06 85 MET A N 1
ATOM 707 C CA . MET A 1 85 ? -2.319 -3.130 8.034 1.00 92.06 85 MET A CA 1
ATOM 708 C C . MET A 1 85 ? -3.709 -2.718 8.519 1.00 92.06 85 MET A C 1
ATOM 710 O O . MET A 1 85 ? -4.018 -2.900 9.694 1.00 92.06 85 MET A O 1
ATOM 714 N N . ASP A 1 86 ? -4.577 -2.255 7.616 1.00 91.75 86 ASP A N 1
ATOM 715 C CA . ASP A 1 86 ? -5.970 -1.946 7.952 1.00 91.75 86 ASP A CA 1
ATOM 716 C C . ASP A 1 86 ? -6.732 -3.194 8.432 1.00 91.75 86 ASP A C 1
ATOM 718 O O . ASP A 1 86 ? -7.512 -3.105 9.375 1.00 91.75 86 ASP A O 1
ATOM 722 N N . SER A 1 87 ? -6.487 -4.365 7.833 1.00 92.00 87 SER A N 1
ATOM 723 C CA . SER A 1 87 ? -7.088 -5.634 8.263 1.00 92.00 87 SER A CA 1
ATOM 724 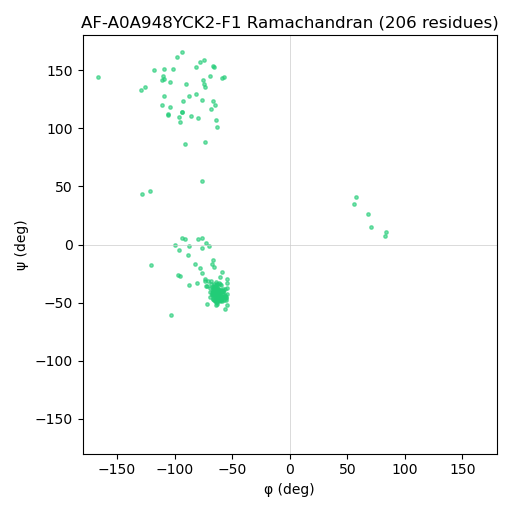C C . SER A 1 87 ? -6.636 -6.050 9.662 1.00 92.00 87 SER A C 1
ATOM 726 O O . SER A 1 87 ? -7.446 -6.568 10.425 1.00 92.00 87 SER A O 1
ATOM 728 N N . ILE A 1 88 ? -5.363 -5.840 10.006 1.00 90.31 88 ILE A N 1
ATOM 729 C CA . ILE A 1 88 ? -4.828 -6.111 11.346 1.00 90.31 88 ILE A CA 1
ATOM 730 C C . ILE A 1 88 ? -5.439 -5.138 12.360 1.00 90.31 88 ILE A C 1
ATOM 732 O O . ILE A 1 88 ? -5.849 -5.553 13.440 1.00 90.31 88 ILE A O 1
ATOM 736 N N . ILE A 1 89 ? -5.547 -3.853 12.010 1.00 90.31 89 ILE A N 1
ATOM 737 C CA . ILE A 1 89 ? -6.191 -2.840 12.855 1.00 90.31 89 ILE A CA 1
ATOM 738 C C . ILE A 1 89 ? -7.658 -3.198 13.108 1.00 90.31 89 ILE A C 1
ATOM 740 O O . ILE A 1 89 ? -8.099 -3.202 14.257 1.00 90.31 89 ILE A O 1
ATOM 744 N N . ASP A 1 90 ? -8.411 -3.532 12.059 1.00 90.69 90 ASP A N 1
ATOM 745 C CA . ASP A 1 90 ? -9.814 -3.925 12.191 1.00 90.69 90 ASP A CA 1
ATOM 746 C C . ASP A 1 90 ? -9.946 -5.225 13.015 1.00 90.69 90 ASP A C 1
ATOM 748 O O . ASP A 1 90 ? -10.868 -5.325 13.825 1.00 90.69 90 ASP A O 1
ATOM 752 N N . ALA A 1 91 ? -8.988 -6.158 12.927 1.00 89.69 91 ALA A N 1
ATOM 753 C CA . ALA A 1 91 ? -8.947 -7.349 13.779 1.00 89.69 91 ALA A CA 1
ATOM 754 C C . ALA A 1 91 ? -8.711 -7.016 15.267 1.00 89.69 91 ALA A C 1
ATOM 756 O O . ALA A 1 91 ? -9.441 -7.518 16.121 1.00 89.69 91 ALA A O 1
ATOM 757 N N . TYR A 1 92 ? -7.770 -6.119 15.594 1.00 88.38 92 TYR A N 1
ATOM 758 C CA . TYR A 1 92 ? -7.575 -5.631 16.972 1.00 88.38 92 TYR A CA 1
ATOM 759 C C . TYR A 1 92 ? -8.794 -4.879 17.512 1.00 88.38 92 TYR A C 1
ATOM 761 O O . TYR A 1 92 ? -9.115 -4.974 18.695 1.00 88.38 92 TYR A O 1
ATOM 769 N N . LEU A 1 93 ? -9.503 -4.158 16.643 1.00 88.38 93 LEU A N 1
ATOM 770 C CA . LEU A 1 93 ? -10.760 -3.493 16.977 1.00 88.38 93 LEU A CA 1
ATOM 771 C C . LEU A 1 93 ? -11.952 -4.461 17.058 1.00 88.38 93 LEU A C 1
ATOM 773 O O . LEU A 1 93 ? -13.059 -4.021 17.363 1.00 88.38 93 LEU A O 1
ATOM 777 N N . GLY A 1 94 ? -11.775 -5.755 16.772 1.00 86.50 94 GLY A N 1
ATOM 778 C CA . GLY A 1 94 ? -12.848 -6.753 16.784 1.00 86.50 94 GLY A CA 1
ATOM 779 C C . GLY A 1 94 ? -13.895 -6.556 15.681 1.00 86.50 94 GLY A C 1
ATOM 780 O O . GLY A 1 94 ? -15.058 -6.927 15.855 1.00 86.50 94 GLY A O 1
ATOM 781 N N . LYS A 1 95 ? -13.524 -5.929 14.560 1.00 85.44 95 LYS A N 1
ATOM 782 C CA . LYS A 1 95 ? -14.382 -5.737 13.385 1.00 85.44 95 LYS A CA 1
ATOM 783 C C . LYS A 1 95 ? -14.208 -6.903 12.416 1.00 85.44 95 LYS A C 1
ATOM 785 O O . LYS A 1 95 ? -13.451 -6.823 11.453 1.00 85.44 95 LYS A O 1
ATOM 790 N N . ASN A 1 96 ? -14.966 -7.968 12.637 1.00 74.31 96 ASN A N 1
ATOM 791 C CA . ASN A 1 96 ? -14.858 -9.185 11.823 1.00 74.31 96 ASN A CA 1
ATOM 792 C C . ASN A 1 96 ? -15.738 -9.168 10.559 1.00 74.31 96 ASN A C 1
ATOM 794 O O . ASN A 1 96 ?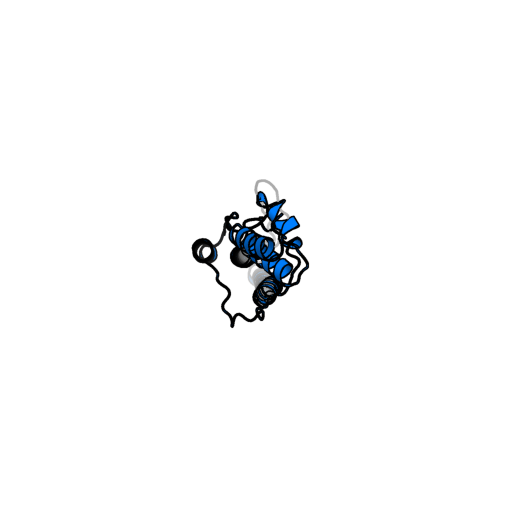 -15.712 -10.113 9.779 1.00 74.31 96 ASN A O 1
ATOM 798 N N . ASP A 1 97 ? -16.517 -8.105 10.333 1.00 75.31 97 ASP A N 1
ATOM 799 C CA . ASP A 1 97 ? -17.485 -8.049 9.228 1.00 75.31 97 ASP A CA 1
ATOM 800 C C . ASP A 1 97 ? -16.843 -7.763 7.859 1.00 75.31 97 ASP A C 1
ATOM 802 O O . ASP A 1 97 ? -17.454 -8.003 6.817 1.00 75.31 97 ASP A O 1
ATOM 806 N N . LYS A 1 98 ? -15.626 -7.205 7.834 1.00 80.06 98 LYS A N 1
ATOM 807 C CA . LYS A 1 98 ? -14.952 -6.839 6.584 1.00 80.06 98 LYS A CA 1
ATOM 808 C C . LYS A 1 98 ? -14.048 -7.957 6.088 1.00 80.06 98 LYS A C 1
ATOM 810 O O . LYS A 1 98 ? -13.074 -8.326 6.739 1.00 80.06 98 LYS A O 1
ATOM 815 N N . VAL A 1 99 ? -14.298 -8.394 4.857 1.00 81.62 99 VAL A N 1
ATOM 816 C CA . VAL A 1 99 ? -13.418 -9.319 4.138 1.00 81.62 99 VAL A CA 1
ATOM 817 C C . VAL A 1 99 ? -12.479 -8.529 3.230 1.00 81.62 99 VAL A C 1
ATOM 819 O O . VAL A 1 99 ? -12.883 -7.949 2.219 1.00 81.62 99 VAL A O 1
ATOM 822 N N . TYR A 1 100 ? -11.196 -8.507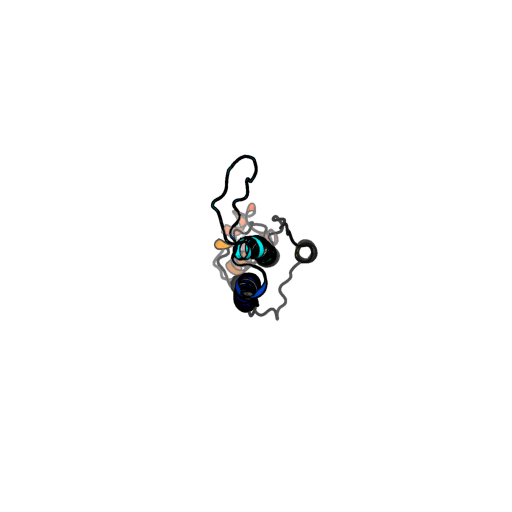 3.581 1.00 88.19 100 TYR A N 1
ATOM 823 C CA . TYR A 1 100 ? -10.164 -7.851 2.785 1.00 88.19 100 TYR A CA 1
ATOM 824 C C . TYR A 1 100 ? -9.718 -8.748 1.626 1.00 88.19 100 TYR A C 1
ATOM 826 O O . TYR A 1 100 ? -9.360 -9.907 1.816 1.00 88.19 100 TYR A O 1
ATOM 834 N N . THR A 1 101 ? -9.706 -8.200 0.405 1.00 90.00 101 THR A N 1
ATOM 835 C CA . THR A 1 101 ? -9.223 -8.908 -0.793 1.00 90.00 101 THR A CA 1
ATOM 836 C C . THR A 1 101 ? -7.895 -8.335 -1.281 1.00 90.00 101 THR A C 1
ATOM 838 O O . THR A 1 101 ? -7.777 -7.131 -1.559 1.00 90.00 101 THR A O 1
ATOM 841 N N . TYR A 1 102 ? -6.921 -9.226 -1.462 1.00 93.31 102 TYR A N 1
ATOM 842 C CA . TYR A 1 102 ? -5.545 -8.914 -1.852 1.00 93.31 102 TYR A CA 1
ATOM 843 C C . TYR A 1 102 ? -5.266 -9.361 -3.287 1.00 93.31 102 TYR A C 1
ATOM 845 O O . TYR A 1 102 ? -5.745 -10.406 -3.736 1.00 93.31 102 TYR A O 1
ATOM 853 N N . LYS A 1 103 ? -4.494 -8.572 -4.036 1.00 90.31 103 LYS A N 1
ATOM 854 C CA . LYS A 1 103 ? -4.167 -8.878 -5.440 1.00 90.31 103 LYS A CA 1
ATOM 855 C C . LYS A 1 103 ? -2.937 -9.771 -5.552 1.00 90.31 103 LYS A C 1
ATOM 857 O O . LYS A 1 103 ? -2.864 -10.611 -6.447 1.00 90.31 103 LYS A O 1
ATOM 862 N N . THR A 1 104 ? -1.976 -9.586 -4.660 1.00 93.31 104 THR A N 1
ATOM 863 C CA . THR A 1 104 ? -0.674 -10.245 -4.678 1.00 93.31 104 THR A CA 1
ATOM 864 C C . THR A 1 104 ? -0.700 -11.559 -3.884 1.00 93.31 104 THR A C 1
ATOM 866 O O . THR A 1 104 ? -1.289 -11.614 -2.804 1.00 93.31 104 THR A O 1
ATOM 869 N N . PRO A 1 105 ? -0.065 -12.641 -4.379 1.00 91.12 105 PRO A N 1
ATOM 870 C CA . PRO A 1 105 ? -0.131 -13.957 -3.732 1.00 91.12 105 PRO A CA 1
ATOM 871 C C . PRO A 1 105 ? 0.357 -13.970 -2.278 1.00 91.12 105 PRO A C 1
ATOM 873 O O . PRO A 1 105 ? -0.269 -14.596 -1.430 1.00 91.12 105 PRO A O 1
ATOM 876 N N . ARG A 1 106 ? 1.439 -13.236 -1.975 1.00 90.94 106 ARG A N 1
ATOM 877 C CA . ARG A 1 106 ? 2.007 -13.155 -0.617 1.00 90.94 106 ARG A CA 1
ATOM 878 C C . ARG A 1 106 ? 1.002 -12.583 0.383 1.00 90.94 106 ARG A C 1
ATOM 880 O O . ARG A 1 106 ? 0.784 -13.168 1.437 1.00 90.94 106 ARG A O 1
ATOM 887 N N . TYR A 1 107 ? 0.340 -11.488 0.020 1.00 93.31 107 TYR A N 1
ATOM 888 C CA . TYR A 1 107 ? -0.637 -10.843 0.894 1.00 93.31 107 TYR A CA 1
ATOM 889 C C . TYR A 1 107 ? -1.972 -11.584 0.942 1.00 93.31 107 TYR A C 1
ATOM 891 O O . TYR A 1 107 ? -2.656 -11.503 1.952 1.00 93.31 107 TYR A O 1
ATOM 899 N N . LYS A 1 108 ? -2.328 -12.374 -0.083 1.00 92.50 108 LYS A N 1
ATOM 900 C CA . LYS A 1 108 ? -3.465 -13.305 0.019 1.00 92.50 108 LYS A CA 1
ATOM 901 C C . LYS A 1 108 ? -3.255 -14.327 1.136 1.00 92.50 108 LYS A C 1
ATOM 903 O O . LYS A 1 108 ? -4.167 -14.547 1.922 1.00 92.50 108 LYS A O 1
ATOM 908 N N . LEU A 1 109 ? -2.059 -14.917 1.214 1.00 91.00 109 LEU A N 1
ATOM 909 C CA . LEU A 1 109 ? -1.714 -15.867 2.273 1.00 91.00 109 LEU A CA 1
ATOM 910 C C . LEU A 1 109 ? -1.725 -15.188 3.645 1.00 91.00 109 LEU A C 1
ATOM 912 O O . LEU A 1 109 ? -2.409 -15.658 4.548 1.00 91.00 109 LEU A O 1
ATOM 916 N N . LEU A 1 110 ? -1.018 -14.063 3.793 1.00 91.00 110 LEU A N 1
ATOM 917 C CA . LEU A 1 110 ? -0.970 -13.341 5.069 1.00 91.00 110 LEU A CA 1
ATOM 918 C C . LEU A 1 110 ? -2.362 -12.865 5.504 1.00 91.00 110 LEU A C 1
ATOM 920 O O . LEU A 1 110 ? -2.735 -13.017 6.661 1.00 91.00 110 LEU A O 1
ATOM 924 N N . GLY A 1 111 ? -3.160 -12.351 4.571 1.00 89.88 111 GLY A N 1
ATOM 925 C CA . GLY A 1 111 ? -4.527 -11.921 4.830 1.00 89.88 111 GLY A CA 1
ATOM 926 C C . GLY A 1 111 ? -5.440 -13.064 5.270 1.00 89.88 111 GLY A C 1
ATOM 927 O O . GLY A 1 111 ? -6.267 -12.868 6.155 1.00 89.88 111 GLY A O 1
ATOM 928 N N . ALA A 1 112 ? -5.264 -14.265 4.709 1.00 87.88 112 ALA A N 1
ATOM 929 C CA . ALA A 1 112 ? -5.988 -15.452 5.156 1.00 87.88 112 ALA A CA 1
ATOM 930 C C . ALA A 1 112 ? -5.616 -15.840 6.595 1.00 87.88 112 ALA A C 1
ATOM 932 O O . ALA A 1 112 ? -6.498 -16.210 7.365 1.00 87.88 112 ALA A O 1
ATOM 933 N N . ILE A 1 113 ? -4.342 -15.716 6.981 1.00 88.12 113 ILE A N 1
ATOM 934 C CA . ILE A 1 113 ? -3.915 -15.943 8.370 1.00 88.12 113 ILE A CA 1
ATOM 935 C C . ILE A 1 113 ? -4.566 -14.914 9.293 1.00 88.12 113 ILE A C 1
ATOM 937 O O . ILE A 1 113 ? -5.175 -15.303 10.283 1.00 88.12 113 ILE A O 1
ATOM 941 N N . VAL A 1 114 ? -4.494 -13.623 8.952 1.00 88.88 114 VAL A N 1
ATOM 942 C CA . VAL A 1 114 ? -5.097 -12.544 9.753 1.00 88.88 114 VAL A CA 1
ATOM 943 C C . VAL A 1 114 ? -6.600 -12.773 9.931 1.00 88.88 114 VAL A C 1
ATOM 945 O O . VAL A 1 114 ? -7.103 -12.689 11.042 1.00 88.88 114 VAL A O 1
ATOM 948 N N . HIS A 1 115 ? -7.318 -13.125 8.865 1.00 85.12 115 HIS A N 1
ATOM 949 C CA . HIS A 1 115 ? -8.764 -13.336 8.932 1.00 85.12 115 HIS A CA 1
ATOM 950 C C . HIS A 1 115 ? -9.172 -14.531 9.810 1.00 85.12 115 HIS A C 1
ATOM 952 O O . HIS A 1 115 ? -10.205 -14.480 10.468 1.00 85.12 115 HIS A O 1
ATOM 958 N N . ASN A 1 116 ? -8.363 -15.594 9.835 1.00 83.56 116 ASN A N 1
ATOM 959 C CA . ASN A 1 116 ? -8.640 -16.801 10.621 1.00 83.56 116 ASN A CA 1
ATOM 960 C C . ASN A 1 116 ? -7.991 -16.783 12.018 1.00 83.56 116 ASN A C 1
ATOM 962 O O . ASN A 1 116 ? -8.039 -17.791 12.722 1.00 83.56 116 ASN A O 1
ATOM 966 N N . SER A 1 117 ? -7.368 -15.673 12.422 1.00 83.75 117 SER A N 1
ATOM 967 C CA . SER A 1 117 ? -6.673 -15.554 13.706 1.00 83.75 117 SER A CA 1
ATOM 968 C C . SER A 1 117 ? -7.413 -14.625 14.657 1.00 83.75 117 SER A C 1
ATOM 970 O O . SER A 1 117 ? -7.978 -13.608 14.259 1.00 83.75 117 SER A O 1
ATOM 972 N N . LEU A 1 118 ? -7.357 -14.950 15.946 1.00 77.88 118 LEU A N 1
ATOM 973 C CA . LEU A 1 118 ? -7.851 -14.086 17.008 1.00 77.88 118 LEU A CA 1
ATOM 974 C C . LEU A 1 118 ? -6.694 -13.227 17.533 1.00 77.88 118 LEU A C 1
ATOM 976 O O . LEU A 1 118 ? -5.748 -13.745 18.125 1.00 77.88 118 LEU A O 1
ATOM 980 N N . PHE A 1 119 ? -6.771 -11.914 17.325 1.00 78.25 119 PHE A N 1
ATOM 981 C CA . PHE A 1 119 ? -5.757 -10.980 17.807 1.00 78.25 119 PHE A CA 1
ATOM 982 C C . PHE A 1 119 ? -6.067 -10.569 19.243 1.00 78.25 119 PHE A C 1
ATOM 984 O O . PHE A 1 119 ? -7.039 -9.862 19.507 1.00 78.25 119 PHE A O 1
ATOM 991 N N . LEU A 1 120 ? -5.229 -11.017 20.175 1.00 72.44 120 LEU A N 1
ATOM 992 C CA . LEU A 1 120 ? -5.280 -10.604 21.572 1.00 72.44 120 LEU A CA 1
ATOM 993 C C . LEU A 1 120 ? -4.050 -9.747 21.870 1.00 72.44 120 LEU A C 1
ATOM 995 O O . LEU A 1 120 ? -2.930 -10.236 21.721 1.00 72.44 120 LEU A O 1
ATOM 999 N N . PRO A 1 121 ? -4.225 -8.485 22.292 1.00 69.88 121 PRO A N 1
ATOM 1000 C CA . PRO A 1 121 ? -3.094 -7.674 22.699 1.00 69.88 121 PRO A CA 1
ATOM 1001 C C . PRO A 1 121 ? -2.493 -8.279 23.966 1.00 69.88 121 PRO A C 1
ATOM 1003 O O . PRO A 1 121 ? -3.200 -8.445 24.965 1.00 69.88 121 PRO A O 1
ATOM 1006 N N . THR A 1 122 ? -1.207 -8.615 23.931 1.00 70.75 122 THR A N 1
ATOM 1007 C CA . THR A 1 122 ? -0.464 -9.060 25.114 1.00 70.75 122 THR A CA 1
ATOM 1008 C C . THR A 1 122 ? -0.162 -7.869 26.035 1.00 70.75 122 THR A C 1
ATOM 1010 O O . THR A 1 122 ? -0.201 -6.726 25.578 1.00 70.75 122 THR A O 1
ATOM 1013 N N . PRO A 1 123 ? 0.111 -8.095 27.334 1.00 63.88 123 PRO A N 1
ATOM 1014 C CA . PRO A 1 123 ? 0.445 -7.016 28.274 1.00 63.88 123 PRO A CA 1
ATOM 1015 C C . PRO A 1 123 ? 1.709 -6.235 27.882 1.00 63.88 123 PRO A C 1
ATOM 1017 O O . PRO A 1 123 ? 1.832 -5.059 28.184 1.00 63.88 123 PRO A O 1
ATOM 1020 N N . GLU A 1 124 ? 2.636 -6.885 27.179 1.00 65.25 124 GLU A N 1
ATOM 1021 C CA . GLU A 1 124 ? 3.907 -6.299 26.732 1.00 65.25 124 GLU A CA 1
ATOM 1022 C C . GLU A 1 124 ? 3.821 -5.657 25.337 1.00 65.25 124 GLU A C 1
ATOM 1024 O O . GLU A 1 124 ? 4.835 -5.240 24.772 1.00 65.25 124 GLU A O 1
ATOM 1029 N N . LEU A 1 125 ? 2.628 -5.603 24.732 1.00 65.50 125 LEU A N 1
ATOM 1030 C CA . LEU A 1 125 ? 2.463 -5.101 23.373 1.00 65.50 125 LEU A CA 1
ATOM 1031 C C . LEU A 1 125 ? 2.612 -3.572 23.340 1.00 65.50 125 LEU A C 1
ATOM 1033 O O . LEU A 1 125 ? 1.642 -2.827 23.446 1.00 65.50 125 LEU A O 1
ATOM 1037 N N . SER A 1 126 ? 3.848 -3.102 23.179 1.00 63.53 126 SER A N 1
ATOM 1038 C CA . SER A 1 126 ? 4.144 -1.673 23.079 1.00 63.53 126 SER A CA 1
ATOM 1039 C C . SER A 1 126 ? 3.748 -1.093 21.714 1.00 63.53 126 SER A C 1
ATOM 1041 O O . SER A 1 126 ? 3.988 -1.677 20.655 1.00 63.53 126 SER A O 1
ATOM 1043 N N . ALA A 1 127 ? 3.156 0.102 21.735 1.00 64.94 127 ALA A N 1
ATOM 1044 C CA . ALA A 1 127 ? 2.747 0.865 20.558 1.00 64.94 127 ALA A CA 1
ATOM 1045 C C . ALA A 1 127 ? 3.942 1.549 19.857 1.00 64.94 127 ALA A C 1
ATOM 1047 O O . ALA A 1 127 ? 3.942 2.766 19.675 1.00 64.94 127 ALA A O 1
ATOM 1048 N N . ASN A 1 128 ? 4.977 0.785 19.495 1.00 71.94 128 ASN A N 1
ATOM 1049 C CA . ASN A 1 128 ? 6.204 1.310 18.886 1.00 71.94 128 ASN A CA 1
ATOM 1050 C C . ASN A 1 128 ? 6.491 0.707 17.501 1.00 71.94 128 ASN A C 1
ATOM 1052 O O . ASN A 1 128 ? 7.600 0.271 17.202 1.00 71.94 128 ASN A O 1
ATOM 1056 N N . THR A 1 129 ? 5.463 0.638 16.657 1.00 78.44 129 THR A N 1
ATOM 1057 C CA . THR A 1 129 ? 5.611 0.225 15.254 1.00 78.44 129 THR A CA 1
ATOM 1058 C C . THR A 1 129 ? 5.798 1.435 14.337 1.00 78.44 129 THR A C 1
ATOM 1060 O O . THR A 1 129 ? 5.486 2.563 14.711 1.00 78.44 129 THR A O 1
ATOM 1063 N N . GLU A 1 130 ? 6.239 1.222 13.097 1.00 83.31 130 GLU A N 1
ATOM 1064 C CA . GLU A 1 130 ? 6.306 2.290 12.082 1.00 83.31 130 GLU A CA 1
ATOM 1065 C C . GLU A 1 130 ? 4.912 2.806 11.662 1.00 83.31 130 GLU A C 1
ATOM 1067 O O . GLU A 1 130 ? 4.787 3.853 11.026 1.00 83.31 130 GLU A O 1
ATOM 1072 N N . ASN A 1 131 ? 3.837 2.091 12.017 1.00 85.50 131 ASN A N 1
ATOM 1073 C CA . ASN A 1 131 ? 2.476 2.447 11.644 1.00 85.50 131 ASN A CA 1
ATOM 1074 C C . ASN A 1 131 ? 1.785 3.259 12.750 1.00 85.50 131 ASN A C 1
ATOM 1076 O O . ASN A 1 131 ? 1.312 2.723 13.754 1.00 85.50 131 ASN A O 1
ATOM 1080 N N . ALA A 1 132 ? 1.652 4.566 12.515 1.00 88.06 132 ALA A N 1
ATOM 1081 C CA . ALA A 1 132 ? 1.021 5.488 13.457 1.00 88.06 132 ALA A CA 1
ATOM 1082 C C . ALA A 1 132 ? -0.435 5.116 13.806 1.00 88.06 132 ALA A C 1
ATOM 1084 O O . ALA A 1 132 ? -0.829 5.239 14.965 1.00 88.06 132 ALA A O 1
ATOM 1085 N N . LYS A 1 133 ? -1.229 4.629 12.837 1.00 88.44 133 LYS A N 1
ATOM 1086 C CA . LYS A 1 133 ? -2.631 4.236 13.080 1.00 88.44 133 LYS A CA 1
ATOM 1087 C C . LYS A 1 133 ? -2.715 3.019 13.996 1.00 88.44 133 LYS A C 1
ATOM 1089 O O . LYS A 1 133 ? -3.540 2.989 14.904 1.00 88.44 133 LYS A O 1
ATOM 1094 N N . LEU A 1 134 ? -1.853 2.027 13.771 1.00 88.31 134 LEU A N 1
ATOM 1095 C CA . LEU A 1 134 ? -1.784 0.841 14.618 1.00 88.31 134 LEU A CA 1
ATOM 1096 C C . LEU A 1 134 ? -1.384 1.222 16.046 1.00 88.31 134 LEU A C 1
ATOM 1098 O O . LEU A 1 134 ? -2.061 0.821 16.986 1.00 88.31 134 LEU A O 1
ATOM 1102 N N . ASN A 1 135 ? -0.351 2.052 16.209 1.00 89.19 135 ASN A N 1
ATOM 1103 C CA . ASN A 1 135 ? 0.097 2.498 17.531 1.00 89.19 135 ASN A CA 1
ATOM 1104 C C . ASN A 1 135 ? -1.010 3.225 18.308 1.00 89.19 135 ASN A C 1
ATOM 1106 O O . ASN A 1 135 ? -1.174 2.991 19.502 1.00 89.19 135 ASN A O 1
ATOM 1110 N N . GLN A 1 136 ? -1.804 4.068 17.639 1.00 88.62 136 GLN A N 1
ATOM 1111 C CA . GLN A 1 136 ? -2.952 4.734 18.263 1.00 88.62 136 GLN A CA 1
ATOM 1112 C C . GLN A 1 136 ? -3.985 3.731 18.781 1.00 88.62 136 GLN A C 1
ATOM 1114 O O . GLN A 1 136 ? -4.436 3.845 19.917 1.00 88.62 136 GLN A O 1
ATOM 1119 N N . VAL A 1 137 ? -4.333 2.725 17.975 1.00 89.25 137 VAL A N 1
ATOM 1120 C CA . VAL A 1 137 ? -5.297 1.689 18.373 1.00 89.25 137 VAL A CA 1
ATOM 1121 C C . VAL A 1 137 ? -4.761 0.851 19.530 1.00 89.25 137 VAL A C 1
ATOM 1123 O O . VAL A 1 137 ? -5.493 0.601 20.483 1.00 89.25 137 VAL A O 1
ATOM 1126 N N . LEU A 1 138 ? -3.483 0.469 19.494 1.00 88.50 138 LEU A N 1
ATOM 1127 C CA . LEU A 1 138 ? -2.849 -0.265 20.590 1.00 88.50 138 LEU A CA 1
ATOM 1128 C C . LEU A 1 138 ? -2.849 0.541 21.893 1.00 88.50 138 LEU A C 1
ATOM 1130 O O . LEU A 1 138 ? -3.195 -0.008 22.935 1.00 88.50 138 LEU A O 1
ATOM 1134 N N . LYS A 1 139 ? -2.554 1.845 21.828 1.00 88.19 139 LYS A N 1
ATOM 1135 C CA . LYS A 1 139 ? -2.604 2.738 22.993 1.00 88.19 139 LYS A CA 1
ATOM 1136 C C . LYS A 1 139 ? -4.006 2.812 23.599 1.00 88.19 139 LYS A C 1
ATOM 1138 O O . LYS A 1 139 ? -4.150 2.702 24.806 1.00 88.19 139 LYS A O 1
ATOM 1143 N N . ILE A 1 140 ? -5.040 2.933 22.766 1.00 88.69 140 ILE A N 1
ATOM 1144 C CA . ILE A 1 140 ? -6.436 2.951 23.232 1.00 88.69 140 ILE A CA 1
ATOM 1145 C C . ILE A 1 140 ? -6.804 1.642 23.922 1.00 88.69 140 ILE A C 1
ATOM 1147 O O . ILE A 1 140 ? -7.491 1.649 24.940 1.00 88.69 140 ILE A O 1
ATOM 1151 N N . ILE A 1 141 ? -6.370 0.509 23.368 1.00 87.88 141 ILE A N 1
ATOM 1152 C CA . ILE A 1 141 ? -6.637 -0.790 23.983 1.00 87.88 141 ILE A CA 1
ATOM 1153 C C . ILE A 1 141 ? -5.916 -0.908 25.334 1.00 87.88 141 ILE A C 1
ATOM 1155 O O . ILE A 1 141 ? -6.487 -1.465 26.269 1.00 87.88 141 ILE A O 1
ATOM 1159 N N . ASP A 1 142 ? -4.706 -0.368 25.455 1.00 87.75 142 ASP A N 1
ATOM 1160 C CA . ASP A 1 142 ? -3.967 -0.335 26.719 1.00 87.75 142 ASP A CA 1
ATOM 1161 C C . ASP A 1 142 ? -4.637 0.575 27.766 1.00 87.75 142 ASP A C 1
ATOM 1163 O O . ASP A 1 142 ? -4.907 0.144 28.883 1.00 87.75 142 ASP A O 1
ATOM 1167 N N . GLU A 1 143 ? -5.034 1.792 27.383 1.00 86.75 143 GLU A N 1
ATOM 1168 C CA . GLU A 1 143 ? -5.799 2.720 28.232 1.00 86.75 143 GLU A CA 1
ATOM 1169 C C . GLU A 1 143 ? -7.102 2.076 28.742 1.00 86.75 143 GLU A C 1
ATOM 1171 O O . GLU A 1 143 ? -7.406 2.125 29.937 1.00 86.75 143 GLU A O 1
ATOM 1176 N N . LEU A 1 144 ? -7.845 1.386 27.867 1.00 87.44 144 LEU A N 1
ATOM 1177 C CA . LEU A 1 144 ? -9.047 0.641 28.254 1.00 87.44 144 LEU A CA 1
ATOM 1178 C C . LEU A 1 144 ? -8.743 -0.482 29.252 1.00 87.44 144 LEU A C 1
ATOM 1180 O O . LEU A 1 144 ? -9.506 -0.673 30.202 1.00 87.44 144 LEU A O 1
ATOM 1184 N N . LYS A 1 145 ? -7.638 -1.211 29.067 1.00 84.69 145 LYS A N 1
ATOM 1185 C CA . LYS A 1 145 ? -7.193 -2.255 30.002 1.00 84.69 145 LYS A CA 1
ATOM 1186 C C . LYS A 1 145 ? -6.795 -1.701 31.362 1.00 84.69 145 LYS A C 1
ATOM 1188 O O . LYS A 1 145 ? -7.108 -2.327 32.370 1.00 84.69 145 LYS A O 1
ATOM 1193 N N . ASN A 1 146 ? -6.203 -0.513 31.393 1.00 85.88 146 ASN A N 1
ATOM 1194 C CA . ASN A 1 146 ? -5.826 0.189 32.620 1.00 85.88 146 ASN A CA 1
ATOM 1195 C C . ASN A 1 146 ? -7.025 0.839 33.342 1.00 85.88 146 ASN A C 1
ATOM 1197 O O . ASN A 1 146 ? -6.851 1.531 34.344 1.00 85.88 146 ASN A O 1
ATOM 1201 N N . GLY A 1 147 ? -8.255 0.616 32.864 1.00 82.75 147 GLY A N 1
ATOM 1202 C CA . GLY A 1 147 ? -9.472 1.140 33.481 1.00 82.75 147 GLY A CA 1
ATOM 1203 C C . GLY A 1 147 ? -9.804 2.573 33.060 1.00 82.75 147 GLY A C 1
ATOM 1204 O O . GLY A 1 147 ? -10.675 3.209 33.659 1.00 82.75 147 GLY A O 1
ATOM 1205 N N . GLU A 1 148 ? -9.132 3.124 32.047 1.00 87.00 148 GLU A N 1
ATOM 1206 C CA . GLU A 1 148 ? -9.450 4.447 31.525 1.00 87.00 148 GLU A CA 1
ATOM 1207 C C . GLU A 1 148 ? -10.676 4.440 30.612 1.00 87.00 148 GLU A C 1
ATOM 1209 O O . GLU A 1 148 ? -11.094 3.416 30.068 1.00 87.00 148 GLU A O 1
ATOM 1214 N N . VAL A 1 149 ? -11.305 5.609 30.495 1.00 86.75 149 VAL A N 1
ATOM 1215 C CA . VAL A 1 149 ? -12.489 5.801 29.662 1.00 86.75 149 VAL A CA 1
ATOM 1216 C C . VAL A 1 149 ? -12.048 6.531 28.411 1.00 86.75 149 VAL A C 1
ATOM 1218 O O . VAL A 1 149 ? -11.589 7.667 28.493 1.00 86.75 149 VAL A O 1
ATOM 1221 N N . VAL A 1 150 ? -12.221 5.888 27.260 1.00 88.19 150 VAL A N 1
ATOM 1222 C CA . VAL A 1 150 ? -11.714 6.389 25.978 1.00 88.19 150 VAL A CA 1
ATOM 1223 C C . VAL A 1 150 ? -12.864 6.653 25.009 1.00 88.19 150 VAL A C 1
ATOM 1225 O O . VAL A 1 150 ? -13.918 6.010 25.063 1.00 88.19 150 VAL A O 1
ATOM 1228 N N . GLU A 1 151 ? -12.703 7.612 24.099 1.00 86.12 151 GLU A N 1
ATOM 1229 C CA . GLU A 1 151 ? -13.704 7.875 23.068 1.00 86.12 151 GLU A CA 1
ATOM 1230 C C . GLU A 1 151 ? -13.594 6.875 21.906 1.00 86.12 151 GLU A C 1
ATOM 1232 O O . GLU A 1 151 ? -12.681 6.926 21.086 1.00 86.12 151 GLU A O 1
ATOM 1237 N N . LEU A 1 152 ? -14.572 5.967 21.806 1.00 86.94 152 LEU A N 1
ATOM 1238 C CA . LEU A 1 152 ? -14.603 4.921 20.773 1.00 86.94 152 LEU A CA 1
ATOM 1239 C C . LEU A 1 152 ? -15.449 5.274 19.538 1.00 86.94 152 LEU A C 1
ATOM 1241 O O . LEU A 1 152 ? -15.459 4.518 18.566 1.00 86.94 152 LEU A O 1
ATOM 1245 N N . LYS A 1 153 ? -16.142 6.423 19.543 1.00 83.06 153 LYS A N 1
ATOM 1246 C CA . LYS A 1 153 ? -16.997 6.865 18.424 1.00 83.06 153 LYS A CA 1
ATOM 1247 C C . LYS A 1 153 ? -16.259 6.945 17.077 1.00 83.06 153 LYS A C 1
ATOM 1249 O O . LYS A 1 153 ? -16.826 6.448 16.104 1.00 83.06 153 LYS A O 1
ATOM 1254 N N . PRO A 1 154 ? -15.018 7.477 16.987 1.00 85.56 154 PRO A N 1
ATOM 1255 C CA . PRO A 1 154 ? -14.294 7.577 15.714 1.00 85.56 154 PRO A CA 1
ATOM 1256 C C . PRO A 1 154 ? -14.063 6.228 15.026 1.00 85.56 154 PRO A C 1
ATOM 1258 O O . PRO A 1 154 ? -13.905 6.165 13.809 1.00 85.56 154 PRO A O 1
ATOM 1261 N N . TYR A 1 155 ? -14.069 5.136 15.792 1.00 85.12 155 TYR A N 1
ATOM 1262 C CA . TYR A 1 155 ? -13.808 3.796 15.282 1.00 85.12 155 TYR A CA 1
ATOM 1263 C C . TYR A 1 155 ? -15.066 3.085 14.781 1.00 85.12 155 TYR A C 1
ATOM 1265 O O . TYR A 1 155 ? -14.928 2.032 14.161 1.00 85.12 155 TYR A O 1
ATOM 1273 N N . GLY A 1 156 ? -16.270 3.628 15.000 1.00 82.62 156 GLY A N 1
ATOM 1274 C CA . GLY A 1 156 ? -17.520 3.048 14.494 1.00 82.62 156 GLY A CA 1
ATOM 1275 C C . GLY A 1 156 ? -17.751 1.605 14.957 1.00 82.62 156 GLY A C 1
ATOM 1276 O O . GLY A 1 156 ? -18.120 0.749 14.154 1.00 82.62 156 GLY A O 1
ATOM 1277 N N . LEU A 1 157 ? -17.452 1.309 16.226 1.00 86.75 157 LEU A N 1
ATOM 1278 C CA . LEU A 1 157 ? -17.610 -0.031 16.797 1.00 86.75 157 LEU A CA 1
ATOM 1279 C C . LEU A 1 157 ? -19.088 -0.339 17.076 1.00 86.75 157 LEU A C 1
ATOM 1281 O O . LEU A 1 157 ? -19.837 0.528 17.525 1.00 86.75 157 LEU A O 1
ATOM 1285 N N . LYS A 1 158 ? -19.499 -1.589 16.833 1.00 84.12 158 LYS A N 1
ATOM 1286 C CA . LYS A 1 158 ? -20.838 -2.090 17.187 1.00 84.12 158 LYS A CA 1
ATOM 1287 C C . LYS A 1 158 ? -21.016 -2.126 18.711 1.00 84.12 158 LYS A C 1
ATOM 1289 O O . LYS A 1 158 ? -20.047 -2.339 19.433 1.00 84.12 158 LYS A O 1
ATOM 1294 N N . SER A 1 159 ? -22.251 -2.012 19.198 1.00 79.06 159 SER A N 1
ATOM 1295 C CA . SER A 1 159 ? -22.561 -2.044 20.641 1.00 79.06 159 SER A CA 1
ATOM 1296 C C . SER A 1 159 ? -22.151 -3.359 21.323 1.00 79.06 159 SER A C 1
ATOM 1298 O O . SER A 1 159 ? -21.665 -3.336 22.443 1.00 79.06 159 SER A O 1
ATOM 1300 N N . ASN A 1 160 ? -22.253 -4.481 20.601 1.00 81.00 160 ASN A N 1
ATOM 1301 C CA . ASN A 1 160 ? -21.798 -5.825 21.005 1.00 81.00 160 ASN A CA 1
ATOM 1302 C C . ASN A 1 160 ? -20.254 -5.985 20.984 1.00 81.00 160 ASN A C 1
ATOM 1304 O O . ASN A 1 160 ? -19.701 -7.058 21.190 1.00 81.00 160 ASN A O 1
ATOM 1308 N N . ASN A 1 161 ? -19.490 -4.948 20.647 1.00 86.44 161 ASN A N 1
ATOM 1309 C CA . ASN A 1 161 ? -18.040 -5.091 20.607 1.00 86.44 161 ASN A CA 1
ATOM 1310 C C . ASN A 1 161 ? -17.457 -5.165 22.031 1.00 86.44 161 ASN A C 1
ATOM 1312 O O . ASN A 1 161 ? -17.781 -4.337 22.883 1.00 86.44 161 ASN A O 1
ATOM 1316 N N . LYS A 1 162 ? -16.523 -6.096 22.262 1.00 86.50 162 LYS A N 1
ATOM 1317 C CA . LYS A 1 162 ? -15.853 -6.283 23.561 1.00 86.50 162 LYS A CA 1
ATOM 1318 C C . LYS A 1 162 ? -15.191 -5.006 24.093 1.00 86.50 162 LYS A C 1
ATOM 1320 O O . LYS A 1 162 ? -15.255 -4.744 25.288 1.00 86.50 162 LYS A O 1
ATOM 1325 N N . LEU A 1 163 ? -14.599 -4.183 23.223 1.00 87.75 163 LEU A N 1
ATOM 1326 C CA . LEU A 1 163 ? -13.982 -2.911 23.620 1.00 87.75 163 LEU A CA 1
ATOM 1327 C C . LEU A 1 163 ? -15.028 -1.885 24.074 1.00 87.75 163 LEU A C 1
ATOM 1329 O O . LEU A 1 163 ? -14.775 -1.106 24.991 1.00 87.75 163 LEU A O 1
ATOM 1333 N N . VAL A 1 164 ? -16.218 -1.895 23.463 1.00 87.00 164 VAL A N 1
ATOM 1334 C CA . VAL A 1 164 ? -17.336 -1.033 23.877 1.00 87.00 164 VAL A CA 1
ATOM 1335 C C . VAL A 1 164 ? -17.874 -1.476 25.234 1.00 87.00 164 VAL A C 1
ATOM 1337 O O . VAL A 1 164 ? -18.050 -0.630 26.111 1.00 87.00 164 VAL A O 1
ATOM 1340 N N . ALA A 1 165 ? -18.065 -2.783 25.433 1.00 86.62 165 ALA A N 1
ATOM 1341 C CA . ALA A 1 165 ? -18.457 -3.348 26.722 1.00 86.62 165 ALA A CA 1
ATOM 1342 C C . ALA A 1 165 ? -17.452 -2.976 27.828 1.00 86.62 165 ALA A C 1
ATOM 1344 O O . ALA A 1 165 ? -17.840 -2.440 28.866 1.00 86.62 165 ALA A O 1
ATOM 1345 N N . MET A 1 166 ? -16.152 -3.138 27.559 1.00 87.19 166 MET A N 1
ATOM 1346 C CA . MET A 1 166 ? -15.078 -2.783 28.490 1.00 87.19 166 MET A CA 1
ATOM 1347 C C . MET A 1 166 ? -15.081 -1.293 28.851 1.00 87.19 166 MET A C 1
ATOM 1349 O O . MET A 1 166 ? -15.024 -0.929 30.022 1.00 87.19 166 MET A O 1
ATOM 1353 N N . ASN A 1 167 ? -15.224 -0.412 27.861 1.00 90.12 167 ASN A N 1
ATOM 1354 C CA . ASN A 1 167 ? -15.284 1.028 28.102 1.00 90.12 167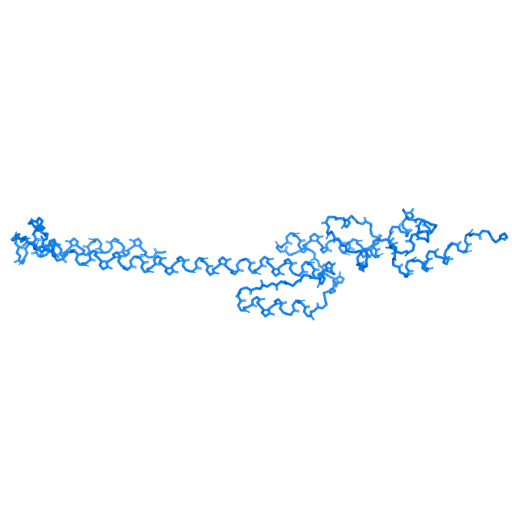 ASN A CA 1
ATOM 1355 C C . ASN A 1 167 ? -16.528 1.440 28.911 1.00 90.12 167 ASN A C 1
ATOM 1357 O O . ASN A 1 167 ? -16.461 2.336 29.752 1.00 90.12 167 ASN A O 1
ATOM 1361 N N . ASN A 1 168 ? -17.675 0.792 28.678 1.00 86.62 168 ASN A N 1
ATOM 1362 C CA . ASN A 1 168 ? -18.889 1.019 29.466 1.00 86.62 168 ASN A CA 1
ATOM 1363 C C . ASN A 1 168 ? -18.708 0.570 30.921 1.00 86.62 168 ASN A C 1
ATOM 1365 O O . ASN A 1 168 ? -19.127 1.286 31.829 1.00 86.62 168 ASN A O 1
ATOM 1369 N N . ARG A 1 169 ? -18.015 -0.551 31.148 1.00 85.56 169 ARG A N 1
ATOM 1370 C CA . ARG A 1 169 ? -17.646 -1.010 32.491 1.00 85.56 169 ARG A CA 1
ATOM 1371 C C . ARG A 1 169 ? -16.723 -0.018 33.199 1.00 85.56 169 ARG A C 1
ATOM 1373 O O . ARG A 1 169 ? -16.996 0.359 34.333 1.00 85.56 169 ARG A O 1
ATOM 1380 N N . ASN A 1 170 ? -15.702 0.498 32.515 1.00 89.12 170 ASN A N 1
ATOM 1381 C CA . ASN A 1 170 ? -14.810 1.520 33.079 1.00 89.12 170 ASN A CA 1
ATOM 1382 C C . ASN A 1 170 ? -15.568 2.807 33.447 1.00 89.12 170 ASN A C 1
ATOM 1384 O O . ASN A 1 170 ? -15.317 3.405 34.492 1.00 89.12 170 ASN A O 1
ATOM 1388 N N . LYS A 1 171 ? -16.540 3.223 32.622 1.00 87.25 171 LYS A N 1
ATOM 1389 C CA . LYS A 1 171 ? -17.426 4.359 32.931 1.00 87.25 171 LYS A CA 1
ATOM 1390 C C . LYS A 1 171 ? -18.292 4.112 34.162 1.00 87.25 171 LYS A C 1
ATOM 1392 O O . LYS A 1 171 ? -18.490 5.047 34.932 1.00 87.25 171 LYS A O 1
ATOM 1397 N N . TYR A 1 172 ? -18.807 2.895 34.332 1.00 84.75 172 TYR A N 1
ATOM 1398 C CA . TYR A 1 172 ? -19.575 2.510 35.516 1.00 84.75 172 TYR A CA 1
ATOM 1399 C C . TYR A 1 172 ? -18.704 2.569 36.778 1.00 84.75 172 TYR A C 1
ATOM 1401 O O . TYR A 1 172 ? -19.048 3.273 37.721 1.00 84.75 172 TYR A O 1
ATOM 1409 N N . ILE A 1 173 ? -17.512 1.962 36.744 1.00 84.88 173 ILE A N 1
ATOM 1410 C CA . ILE A 1 173 ? -16.556 1.975 37.867 1.00 84.88 173 ILE A CA 1
ATOM 1411 C C . ILE A 1 173 ? -16.139 3.406 38.242 1.00 84.88 173 ILE A C 1
ATOM 1413 O O . ILE A 1 173 ? -16.027 3.732 39.420 1.00 84.88 173 ILE A O 1
ATOM 1417 N N . LYS A 1 174 ? -15.942 4.290 37.255 1.00 86.44 174 LYS A N 1
ATOM 1418 C CA . LYS A 1 174 ? -15.605 5.707 37.490 1.00 86.44 174 LYS A CA 1
ATOM 1419 C C . LYS A 1 174 ? -16.809 6.591 37.856 1.00 86.44 174 LYS A C 1
ATOM 1421 O O . LYS A 1 174 ? -16.646 7.805 37.952 1.00 86.44 174 LYS A O 1
ATOM 1426 N N . GLY A 1 175 ? -18.008 6.027 38.023 1.00 78.81 175 GLY A N 1
ATOM 1427 C CA . GLY A 1 175 ? -19.217 6.769 38.406 1.00 78.81 175 GLY A CA 1
ATOM 1428 C C . GLY A 1 175 ? -19.781 7.691 37.316 1.00 78.81 175 GLY A C 1
ATOM 1429 O O . GLY A 1 175 ? -20.601 8.559 37.598 1.00 78.81 175 GLY A O 1
ATOM 1430 N N . LEU A 1 176 ? -19.354 7.529 36.059 1.00 78.62 176 LEU A N 1
ATOM 1431 C CA . LEU A 1 176 ? -19.887 8.281 34.913 1.00 78.62 176 LEU A CA 1
ATOM 1432 C C . LEU A 1 176 ? -21.196 7.674 34.376 1.00 78.62 176 LEU A C 1
ATOM 1434 O O . LEU A 1 176 ? -21.928 8.321 33.623 1.00 78.62 176 LEU A O 1
ATOM 1438 N N . LEU A 1 177 ? -21.482 6.422 34.740 1.00 79.31 177 LEU A N 1
ATOM 1439 C CA . LEU A 1 177 ? -22.726 5.710 34.464 1.00 79.31 177 LEU A CA 1
ATOM 1440 C C . LEU A 1 177 ? -23.305 5.193 35.781 1.00 79.31 177 LEU A C 1
ATOM 1442 O O . LEU A 1 177 ? -22.583 4.614 36.582 1.00 79.31 177 LEU A O 1
ATOM 1446 N N . ASN A 1 178 ? -24.614 5.364 35.963 1.00 81.31 178 ASN A N 1
ATOM 1447 C CA . ASN A 1 178 ? -25.337 4.882 37.140 1.00 81.31 178 ASN A CA 1
ATOM 1448 C C . ASN A 1 178 ? -26.088 3.594 36.808 1.00 81.31 178 ASN A C 1
ATOM 1450 O O . ASN A 1 178 ? -26.567 3.440 35.680 1.00 81.31 178 ASN A O 1
ATOM 1454 N N . ALA A 1 179 ? -26.276 2.734 37.811 1.00 79.00 179 ALA A N 1
ATOM 1455 C CA . ALA A 1 179 ? -26.980 1.464 37.659 1.00 79.00 179 ALA A CA 1
ATOM 1456 C C . ALA A 1 179 ? -28.390 1.632 37.060 1.00 79.00 179 ALA A C 1
ATOM 1458 O O . ALA A 1 179 ? -28.729 0.947 36.102 1.00 79.00 179 ALA A O 1
ATOM 1459 N N . GLU A 1 180 ? -29.169 2.629 37.496 1.00 78.25 180 GLU A N 1
ATOM 1460 C CA . GLU A 1 180 ? -30.504 2.921 36.936 1.00 78.25 180 GLU A CA 1
ATOM 1461 C C . GLU A 1 180 ? -30.485 3.212 35.426 1.00 78.25 180 GLU A C 1
ATOM 1463 O O . GLU A 1 180 ? -31.348 2.757 34.673 1.00 78.25 180 GLU A O 1
ATOM 1468 N N . LYS A 1 181 ? -29.482 3.962 34.949 1.00 80.56 181 LYS A N 1
ATOM 1469 C CA . LYS A 1 181 ? -29.338 4.296 33.521 1.00 80.56 181 LYS A CA 1
ATOM 1470 C C . LYS A 1 181 ? -28.919 3.087 32.687 1.00 80.56 181 LYS A C 1
ATOM 1472 O O . LYS A 1 181 ? -29.282 3.014 31.517 1.00 80.56 181 LYS A O 1
ATOM 1477 N N . ILE A 1 182 ? -28.153 2.173 33.279 1.00 80.56 182 ILE A N 1
ATOM 1478 C CA . ILE A 1 182 ? -27.747 0.922 32.636 1.00 80.56 182 ILE A CA 1
ATOM 1479 C C . ILE A 1 182 ? -28.955 -0.014 32.541 1.00 80.56 182 ILE A C 1
ATOM 1481 O O . ILE A 1 182 ? -29.291 -0.465 31.449 1.00 80.56 182 ILE A O 1
ATOM 1485 N N . LEU A 1 183 ? -29.660 -0.233 33.655 1.00 80.00 183 LEU A N 1
ATOM 1486 C CA . LEU A 1 183 ? -30.812 -1.135 33.737 1.00 80.00 183 LEU A CA 1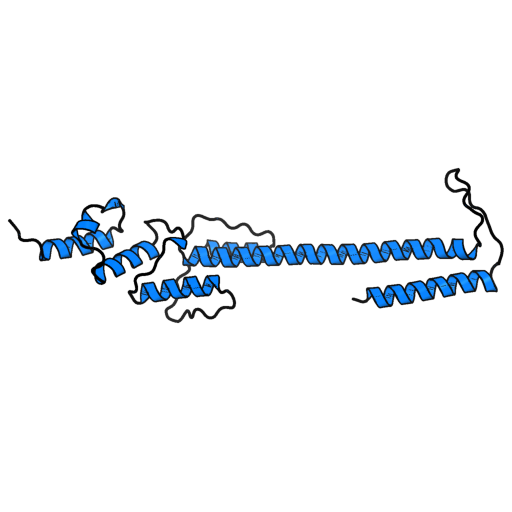
ATOM 1487 C C . LEU A 1 183 ? -32.004 -0.653 32.896 1.00 80.00 183 LEU A C 1
ATOM 1489 O O . LEU A 1 183 ? -32.659 -1.459 32.244 1.00 80.00 183 LEU A O 1
ATOM 1493 N N . SER A 1 184 ? -32.250 0.660 32.826 1.00 80.12 184 SER A N 1
ATOM 1494 C CA . SER A 1 184 ? -33.307 1.229 31.966 1.00 80.12 184 SER A CA 1
ATOM 1495 C C . SER A 1 184 ? -33.041 1.082 30.464 1.00 80.12 184 SER A C 1
ATOM 1497 O O . SER A 1 184 ? -33.963 1.226 29.664 1.00 80.12 184 SER A O 1
ATOM 1499 N N . LYS A 1 185 ? -31.796 0.802 30.063 1.00 84.12 185 LYS A N 1
ATOM 1500 C CA . LYS A 1 185 ? -31.398 0.573 28.667 1.00 84.12 185 LYS A CA 1
ATOM 1501 C C . LYS A 1 185 ? -30.629 -0.738 28.519 1.00 84.12 185 LYS A C 1
ATOM 1503 O O . LYS A 1 185 ? -29.625 -0.785 27.808 1.00 84.12 185 LYS A O 1
ATOM 1508 N N . ALA A 1 186 ? -31.108 -1.791 29.180 1.00 78.06 186 ALA A N 1
ATOM 1509 C CA . ALA A 1 186 ? -30.454 -3.097 29.206 1.00 78.06 186 ALA A CA 1
ATOM 1510 C C . ALA A 1 186 ? -30.176 -3.675 27.802 1.00 78.06 186 ALA A C 1
ATOM 1512 O O . ALA A 1 186 ? -29.164 -4.335 27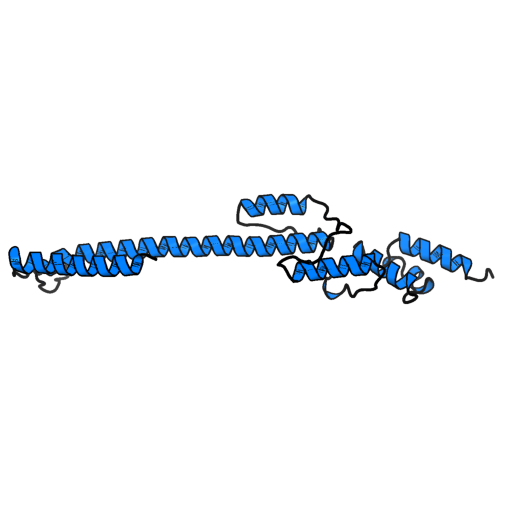.612 1.00 78.06 186 ALA A O 1
ATOM 1513 N N . ASP A 1 187 ? -30.994 -3.345 26.795 1.00 77.00 187 ASP A N 1
ATOM 1514 C CA . ASP A 1 187 ? -30.797 -3.793 25.405 1.00 77.00 187 ASP A CA 1
ATOM 1515 C C . ASP A 1 187 ? -29.525 -3.235 24.733 1.00 77.00 187 ASP A C 1
ATOM 1517 O O . ASP A 1 187 ? -29.075 -3.745 23.707 1.00 77.00 187 ASP A O 1
ATOM 1521 N N . VAL A 1 188 ? -28.962 -2.145 25.267 1.00 77.00 188 VAL A N 1
ATOM 1522 C CA . VAL A 1 188 ? -27.804 -1.438 24.691 1.00 77.00 188 VAL A CA 1
ATOM 1523 C C . VAL A 1 188 ? -26.487 -1.893 25.317 1.00 77.00 188 VAL 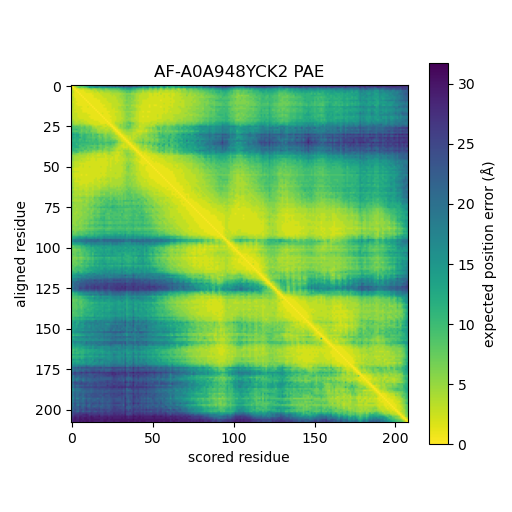A C 1
ATOM 1525 O O . VAL A 1 188 ? -25.432 -1.775 24.685 1.00 77.00 188 VAL A O 1
ATOM 1528 N N . TYR A 1 189 ? -26.538 -2.368 26.558 1.00 79.94 189 TYR A N 1
ATOM 1529 C CA . TYR A 1 189 ? -25.367 -2.732 27.341 1.00 79.94 189 TYR A CA 1
ATOM 1530 C C . TYR A 1 189 ? -25.107 -4.235 27.288 1.00 79.94 189 TYR A C 1
ATOM 1532 O O . TYR A 1 189 ? -25.962 -5.033 26.914 1.00 79.94 189 TYR A O 1
ATOM 1540 N N . ASP A 1 190 ? -23.878 -4.609 27.629 1.00 81.19 190 ASP A N 1
ATOM 1541 C CA . ASP A 1 190 ? -23.522 -6.014 27.744 1.00 81.19 190 ASP A CA 1
ATOM 1542 C C . ASP A 1 190 ? -24.215 -6.648 28.960 1.00 81.19 190 ASP A C 1
ATOM 1544 O O . ASP A 1 190 ? -24.383 -5.989 29.992 1.00 81.19 190 ASP A O 1
ATOM 1548 N N . LYS A 1 191 ? -24.609 -7.921 28.842 1.00 80.94 191 LYS A N 1
ATOM 1549 C CA . LYS A 1 191 ? -25.355 -8.627 29.892 1.00 80.94 191 LYS A CA 1
ATOM 1550 C C . LYS A 1 191 ? -24.585 -8.691 31.207 1.00 80.94 191 LYS A C 1
ATOM 1552 O O . LYS A 1 191 ? -25.193 -8.466 32.248 1.00 80.94 191 LYS A O 1
ATOM 1557 N N . GLU A 1 192 ? -23.271 -8.918 31.158 1.00 81.06 192 GLU A N 1
ATOM 1558 C CA . GLU A 1 192 ? -22.436 -8.993 32.365 1.00 81.06 192 GLU A CA 1
ATOM 1559 C C . GLU A 1 192 ? -22.450 -7.655 33.119 1.00 81.06 192 GLU A C 1
ATOM 1561 O O . GLU A 1 192 ? -22.589 -7.614 34.339 1.00 81.06 192 GLU A O 1
ATOM 1566 N N . LEU A 1 193 ? -22.400 -6.535 32.388 1.00 81.25 193 LEU A N 1
ATOM 1567 C CA . LEU A 1 193 ? -22.470 -5.203 32.991 1.00 81.25 193 LEU A CA 1
ATOM 1568 C C . LEU A 1 193 ? -23.848 -4.914 33.604 1.00 81.25 193 LEU A C 1
ATOM 1570 O O . LEU A 1 193 ? -23.936 -4.240 34.629 1.00 81.25 193 LEU A O 1
ATOM 1574 N N . CYS A 1 194 ? -24.927 -5.389 32.978 1.00 80.31 194 CYS A N 1
ATOM 1575 C CA . CYS A 1 194 ? -26.276 -5.253 33.525 1.00 80.31 194 CYS A CA 1
ATOM 1576 C C . CYS A 1 194 ? -26.461 -6.064 34.813 1.00 80.31 194 CYS A C 1
ATOM 1578 O O . CYS A 1 194 ? -27.113 -5.573 35.733 1.00 80.31 194 CYS A O 1
ATOM 1580 N N . GLU A 1 195 ? -25.884 -7.263 34.897 1.00 81.38 195 GLU A N 1
ATOM 1581 C CA . GLU A 1 195 ? -25.902 -8.088 36.111 1.00 81.38 195 GLU A CA 1
ATOM 1582 C C . GLU A 1 195 ? -25.111 -7.430 37.249 1.00 81.38 195 GLU A C 1
ATOM 1584 O O . GLU A 1 195 ? -25.656 -7.265 38.344 1.00 81.38 195 GLU A O 1
ATOM 1589 N N . ASP A 1 196 ? -23.888 -6.959 36.974 1.00 80.94 196 ASP A N 1
ATOM 1590 C CA . ASP A 1 196 ? -23.066 -6.205 37.934 1.00 80.94 196 ASP A CA 1
ATOM 1591 C C . ASP A 1 196 ? -23.836 -4.976 38.466 1.00 80.94 196 ASP A C 1
ATOM 1593 O O . ASP A 1 196 ? -23.946 -4.757 39.676 1.00 80.94 196 ASP A O 1
ATOM 1597 N N . ALA A 1 197 ? -24.447 -4.202 37.561 1.00 80.81 197 ALA A N 1
ATOM 1598 C CA . ALA A 1 197 ? -25.240 -3.028 37.915 1.00 80.81 197 ALA A CA 1
ATOM 1599 C C . ALA A 1 197 ? -26.504 -3.378 38.719 1.00 80.81 197 ALA A C 1
ATOM 1601 O O . ALA A 1 197 ? -26.888 -2.622 39.611 1.00 80.81 197 ALA A O 1
ATOM 1602 N N . TYR A 1 198 ? -27.160 -4.505 38.427 1.00 82.31 198 TYR A N 1
ATOM 1603 C CA . TYR A 1 198 ? -28.341 -4.962 39.161 1.00 82.31 198 TYR A CA 1
ATOM 1604 C C . TYR A 1 198 ? -27.996 -5.336 40.602 1.00 82.31 198 TYR A C 1
ATOM 1606 O O . TYR A 1 198 ? -28.673 -4.896 41.530 1.00 82.31 198 TYR A O 1
ATOM 1614 N N . VAL A 1 199 ? -26.919 -6.100 40.800 1.00 83.25 199 VAL A N 1
ATOM 1615 C CA . VAL A 1 199 ? -26.460 -6.510 42.134 1.00 83.25 199 VAL A CA 1
ATOM 1616 C C . VAL A 1 199 ? -26.142 -5.294 43.000 1.00 83.25 199 VAL A C 1
ATOM 1618 O O . VAL A 1 199 ? -26.547 -5.237 44.161 1.00 83.25 199 VAL A O 1
ATOM 1621 N N . ASP A 1 200 ? -25.447 -4.304 42.447 1.00 80.50 200 ASP A N 1
ATOM 1622 C CA . ASP A 1 200 ? -25.134 -3.078 43.179 1.00 80.50 200 ASP A CA 1
ATOM 1623 C C . ASP A 1 200 ? -26.372 -2.215 43.429 1.00 80.50 200 ASP A C 1
ATOM 1625 O O . ASP A 1 200 ? -26.521 -1.664 44.520 1.00 80.50 200 ASP A O 1
ATOM 1629 N N . PHE A 1 201 ? -27.302 -2.146 42.472 1.00 81.44 201 PHE A N 1
ATOM 1630 C CA . PHE A 1 201 ? -28.566 -1.440 42.662 1.00 81.44 201 PHE A CA 1
ATOM 1631 C C . PHE A 1 201 ? -29.373 -2.036 43.819 1.00 81.44 201 PHE A C 1
ATOM 1633 O O . PHE A 1 201 ? -29.825 -1.298 44.688 1.00 81.44 201 PHE A O 1
ATOM 1640 N N . VAL A 1 202 ? -29.495 -3.365 43.889 1.00 81.12 202 VAL A N 1
ATOM 1641 C CA . VAL A 1 202 ? -30.235 -4.059 44.957 1.00 81.12 202 VAL A CA 1
ATOM 1642 C C . VAL A 1 202 ? -29.606 -3.841 46.339 1.00 81.12 202 VAL A C 1
ATOM 1644 O O . VAL A 1 202 ? -30.333 -3.758 47.323 1.00 81.12 202 VAL A O 1
ATOM 1647 N N . LYS A 1 203 ? -28.277 -3.693 46.443 1.00 79.75 203 LYS A N 1
ATOM 1648 C CA . LYS A 1 203 ? -27.609 -3.384 47.726 1.00 79.75 203 LYS A CA 1
ATOM 1649 C C . LYS A 1 203 ? -27.910 -1.977 48.243 1.00 79.75 203 LYS A C 1
ATOM 1651 O O . LYS A 1 203 ? -27.868 -1.755 49.449 1.00 79.75 203 LYS A O 1
ATOM 1656 N N . ILE A 1 204 ? -28.124 -1.026 47.338 1.00 72.38 204 ILE A N 1
ATOM 1657 C CA . ILE A 1 204 ? -28.281 0.398 47.664 1.00 72.38 204 ILE A CA 1
ATOM 1658 C C . ILE A 1 204 ? -29.766 0.774 47.760 1.00 72.38 204 ILE A C 1
ATOM 1660 O O . ILE A 1 204 ? -30.120 1.720 48.463 1.00 72.38 204 ILE A O 1
ATOM 1664 N N . SER A 1 205 ? -30.640 0.043 47.065 1.00 62.28 205 SER A N 1
ATOM 1665 C CA . SER A 1 205 ? -32.060 0.366 46.991 1.00 62.28 205 SER A CA 1
ATOM 1666 C C . SER A 1 205 ? -32.785 -0.026 48.286 1.00 62.28 205 SER A C 1
ATOM 1668 O O . SER A 1 205 ? -32.714 -1.187 48.699 1.00 62.28 205 SER A O 1
ATOM 1670 N N . PRO A 1 206 ? -33.487 0.909 48.952 1.00 56.69 206 PRO A N 1
ATOM 1671 C CA . PRO A 1 206 ? -34.311 0.578 50.103 1.00 56.69 206 PRO A CA 1
ATOM 1672 C C . PRO A 1 206 ? -35.458 -0.335 49.656 1.00 56.69 206 PRO A C 1
ATOM 1674 O O . PRO A 1 206 ? -36.267 0.037 48.807 1.00 56.69 206 PRO A O 1
ATOM 1677 N N . LEU A 1 207 ? -35.518 -1.535 50.237 1.00 55.16 207 LEU A N 1
ATOM 1678 C CA . LEU A 1 207 ? -36.686 -2.411 50.157 1.00 55.16 207 LEU A CA 1
ATOM 1679 C C . LEU A 1 207 ? -37.854 -1.695 50.852 1.00 55.16 207 LEU A C 1
ATOM 1681 O O . LEU A 1 207 ? -37.895 -1.641 52.082 1.00 55.16 207 LEU A O 1
ATOM 1685 N N . TYR A 1 208 ? -38.746 -1.106 50.058 1.00 47.69 208 TYR A N 1
ATOM 1686 C CA . TYR A 1 208 ? -40.063 -0.646 50.498 1.00 47.69 208 TYR A CA 1
ATOM 1687 C C . TYR A 1 208 ? -41.097 -1.752 50.309 1.00 47.69 208 TYR A C 1
ATOM 1689 O O . TYR A 1 208 ? -41.046 -2.428 49.254 1.00 47.69 208 TYR A O 1
#

Secondary structure (DSSP, 8-state):
-THHHHHHHHHHHHHHHHHHIIIII---EE--EETTEEPP-EEHHHHHHHHHHHHHHHHHHHHHHHHHHHHHHHHHHHHHHHHHHHHHHHHHTT-TT-----SSHHHHHHHHHHHTS-----TT--S-SS-HHHHHHHHHHHHHHTT-----GGGT--TT-HHHHHHHHHHHHTTSS-HHHHHTTTTTS-HHHHHHHHHHHHHHS---

Mean predicted aligned error: 10.12 Å

Radius of gyration: 35.89 Å; Cα contacts (8 Å, |Δi|>4): 170; chains: 1; bounding box: 75×29×105 Å